Protein AF-0000000072588915 (afdb_homodimer)

Foldseek 3Di:
DLLVVLLVVLLVVLVVLQVQLVLQLQFQVRVVCVVVVNHDDPDPVRRVVSNVVSVVSNVLSVLSNVCRVVVLPCLVSLLVSLVVLLVVLVVVVVCCVVVNDDDPVVVVSSCCSNPVSVVSSVSSPVVNVVVD/DLLVVLLVVLLVVLVVLQVQLVLQLQFQVRVVCVVVVNHDDPDPVRRVVSNVVSPVSNVLSVLSNVCRVVVLPCLVSLLVSLVVLLVVLVVVVVCCVVVNDDDPVVVVSSCCSNPVSVVSSVSSPVVNVVVD

Sequence (264 aa):
MSKRILQIATAILAAVPVTTGALGMMGIHDPLYASLGVALPADATLDGNLRFYAGVWFGLGLGAFWTIPNIERNGVLFRALWTMIFVGGIGRLISLVSLGAPFAPFIGFTVLEIVGAPLFVWWQSRVAATAGMSKRILQIATAILAAVPVTTGALGMMGIHDPLYASLGVALPADATLDGNLRFYAGVWFGLGLGAFWTIPNIERNGVLFRALWTMIFVGGIGRLISLVSLGAPFAPFIGFTVLEIVGAPLFVWWQSRVAATAG

Secondary structure (DSSP, 8-state):
-HHHHHHHHHHHHHHHHHHHHHHHTTGGG-HHHHHTT------HHHHHHHHHHHHHHHHHHHHHHHHSTTTTT-HHHHHHHHHHHHHHHHHHHHHHHHH---SHHHHHHHHIIIIIHHHHHHHHHHHHHHH-/-HHHHHHHHHHHHHHHHHHHHHHHTTGGG-HHHHHTT------HHHHHHHHHHHHHHHHHHHHHHHHSTTTTT-HHHHHHHHHHHHHHHHHHHHHHHHH---SHHHHHHHHIIIIIHHHHHHHHHHHHHHH-

Solvent-accessible surface area (backbone atoms only — not comparable to full-atom values): 12628 Å² total; per-residue (Å²): 111,68,55,61,52,50,37,50,52,47,48,60,55,23,46,48,33,37,53,52,11,58,45,30,36,50,25,68,66,18,60,67,43,54,74,71,67,53,76,60,67,96,41,29,46,59,25,17,49,40,2,20,39,17,16,29,40,22,32,48,15,52,51,49,53,67,30,42,92,50,44,54,76,32,48,67,51,52,43,50,54,34,49,14,42,27,42,5,19,51,21,28,50,52,27,38,74,72,62,32,80,43,61,70,71,53,55,57,49,37,47,40,20,59,53,41,24,59,48,50,46,51,51,44,52,53,45,25,61,69,73,105,112,70,56,61,52,51,37,50,54,48,49,59,55,23,46,49,34,36,53,54,11,56,44,30,37,49,24,68,66,17,61,67,44,53,74,71,68,52,77,62,68,96,40,28,46,60,26,18,48,41,2,20,41,17,16,31,38,21,31,48,15,52,51,49,54,66,31,41,91,50,43,56,76,32,49,68,50,52,43,49,53,35,47,13,41,28,43,7,20,51,21,27,50,52,25,37,73,72,62,34,80,43,60,70,71,54,55,56,49,36,47,40,20,58,54,41,25,60,49,51,45,50,52,44,51,52,44,25,61,69,73,106

Nearest PDB structures (foldseek):
  6bmm-assembly1_B  TM=6.306E-01  e=6.875E+00  Homo sapiens
  8a3k-assembly1_UNK  TM=5.262E-01  e=5.605E+00  synthetic construct
  6bml-assembly1_A  TM=6.126E-01  e=8.434E+00  Homo sapiens
  8rq4-assembly1_A  TM=5.100E-01  e=8.876E+00  Rattus norvegicus
  6bmm-assembly1_B  TM=6.306E-01  e=6.574E+00  Homo sapiens

Structure (mmCIF, N/CA/C/O backbone):
data_AF-0000000072588915-model_v1
#
loop_
_entity.id
_entity.type
_entity.pdbx_description
1 polymer 'Membrane protein'
#
loop_
_atom_site.group_PDB
_atom_site.id
_atom_site.type_symbol
_atom_site.label_atom_id
_atom_site.label_alt_id
_atom_site.label_comp_id
_atom_site.label_asym_id
_atom_site.label_entity_id
_atom_site.label_seq_id
_atom_site.pdbx_PDB_ins_code
_atom_site.Cartn_x
_atom_site.Cartn_y
_atom_site.Cartn_z
_atom_site.occupancy
_atom_site.B_iso_or_equiv
_atom_site.auth_seq_id
_atom_site.auth_comp_id
_atom_site.auth_asym_id
_atom_site.auth_atom_id
_atom_site.pdbx_PDB_model_num
ATOM 1 N N . MET A 1 1 ? 20.781 23.219 -1.291 1 85.5 1 MET A N 1
ATOM 2 C CA . MET A 1 1 ? 21.328 22.156 -2.131 1 85.5 1 MET A CA 1
ATOM 3 C C . MET A 1 1 ? 20.812 20.797 -1.685 1 85.5 1 MET A C 1
ATOM 5 O O . MET A 1 1 ? 20.266 20.047 -2.488 1 85.5 1 MET A O 1
ATOM 9 N N . SER A 1 2 ? 20.719 20.5 -0.503 1 92.88 2 SER A N 1
ATOM 10 C CA . SER A 1 2 ? 20.312 19.188 0.02 1 92.88 2 SER A CA 1
ATOM 11 C C . SER A 1 2 ? 18.828 18.938 -0.241 1 92.88 2 SER A C 1
ATOM 13 O O . SER A 1 2 ? 18.438 17.828 -0.622 1 92.88 2 SER A O 1
ATOM 15 N N . LYS A 1 3 ? 18.078 19.953 -0.231 1 96.44 3 LYS A N 1
ATOM 16 C CA . LYS A 1 3 ? 16.641 19.797 -0.466 1 96.44 3 LYS A CA 1
ATOM 17 C C . LYS A 1 3 ? 16.375 19.391 -1.915 1 96.44 3 LYS A C 1
ATOM 19 O O . LYS A 1 3 ? 15.617 18.453 -2.176 1 96.44 3 LYS A O 1
ATOM 24 N N . ARG A 1 4 ? 16.938 20.156 -2.797 1 97.12 4 ARG A N 1
ATOM 25 C CA . ARG A 1 4 ? 16.734 19.891 -4.219 1 97.12 4 ARG A CA 1
ATOM 26 C C . ARG A 1 4 ? 17.156 18.469 -4.578 1 97.12 4 ARG A C 1
ATOM 28 O O . ARG A 1 4 ? 16.5 17.797 -5.387 1 97.12 4 ARG A O 1
ATOM 35 N N . ILE A 1 5 ? 18.266 18.016 -4.082 1 98.25 5 ILE A N 1
ATOM 36 C CA . ILE A 1 5 ? 18.75 16.656 -4.352 1 98.25 5 ILE A CA 1
ATOM 37 C C . ILE A 1 5 ? 17.766 15.633 -3.803 1 98.25 5 ILE A C 1
ATOM 39 O O . ILE A 1 5 ? 17.469 14.641 -4.461 1 98.25 5 ILE A O 1
ATOM 43 N N . LEU A 1 6 ? 17.266 15.844 -2.582 1 98.38 6 LEU A N 1
ATOM 44 C CA . LEU A 1 6 ? 16.266 14.961 -2.006 1 98.38 6 LEU A CA 1
ATOM 45 C C . LEU A 1 6 ? 15.016 14.914 -2.877 1 98.38 6 LEU A C 1
ATOM 47 O O . LEU A 1 6 ? 14.43 13.852 -3.086 1 98.38 6 LEU A O 1
ATOM 51 N N . GLN A 1 7 ? 14.57 16.062 -3.363 1 98.69 7 GLN A N 1
ATOM 52 C CA . GLN A 1 7 ? 13.398 16.156 -4.234 1 98.69 7 GLN A CA 1
ATOM 53 C C . GLN A 1 7 ? 13.609 15.344 -5.512 1 98.69 7 GLN A C 1
ATOM 55 O O . GLN A 1 7 ? 12.719 14.602 -5.938 1 98.69 7 GLN A O 1
ATOM 60 N N . ILE A 1 8 ? 14.75 15.477 -6.117 1 98.62 8 ILE A N 1
ATOM 61 C CA . ILE A 1 8 ? 15.062 14.766 -7.352 1 98.62 8 ILE A CA 1
ATOM 62 C C . ILE A 1 8 ? 15.125 13.266 -7.082 1 98.62 8 ILE A C 1
ATOM 64 O O . ILE A 1 8 ? 14.547 12.469 -7.828 1 98.62 8 ILE A O 1
ATOM 68 N N . ALA A 1 9 ? 15.836 12.852 -6.062 1 98.62 9 ALA A N 1
ATOM 69 C CA . ALA A 1 9 ? 15.93 11.438 -5.691 1 98.62 9 ALA A CA 1
ATOM 70 C C . ALA A 1 9 ? 14.539 10.852 -5.426 1 98.62 9 ALA A C 1
ATOM 72 O O . ALA A 1 9 ? 14.242 9.734 -5.848 1 98.62 9 ALA A O 1
ATOM 73 N N . THR A 1 10 ? 13.719 11.609 -4.703 1 98.75 10 THR A N 1
ATOM 74 C CA . THR A 1 10 ? 12.367 11.156 -4.406 1 98.75 10 THR A CA 1
ATOM 75 C C . THR A 1 10 ? 11.547 11.008 -5.688 1 98.75 10 THR A C 1
ATOM 77 O O . THR A 1 10 ? 10.805 10.039 -5.848 1 98.75 10 THR A O 1
ATOM 80 N N . ALA A 1 11 ? 11.703 11.945 -6.633 1 98.75 11 ALA A N 1
ATOM 81 C CA . ALA A 1 11 ? 10.984 11.875 -7.902 1 98.75 11 ALA A CA 1
ATOM 82 C C . ALA A 1 11 ? 11.383 10.625 -8.688 1 98.75 11 ALA A C 1
ATOM 84 O O . ALA A 1 11 ? 10.523 9.922 -9.227 1 98.75 11 ALA A O 1
ATOM 85 N N . ILE A 1 12 ? 12.641 10.336 -8.766 1 98.56 12 ILE A N 1
ATOM 86 C CA . ILE A 1 12 ? 13.156 9.172 -9.484 1 98.56 12 ILE A CA 1
ATOM 87 C C . ILE A 1 12 ? 12.641 7.895 -8.828 1 98.56 12 ILE A C 1
ATOM 89 O O . ILE A 1 12 ? 12.148 6.996 -9.516 1 98.56 12 ILE A O 1
ATOM 93 N N . LEU A 1 13 ? 12.719 7.863 -7.559 1 98.5 13 LEU A N 1
ATOM 94 C CA . LEU A 1 13 ? 12.312 6.656 -6.844 1 98.5 13 LEU A CA 1
ATOM 95 C C . LEU A 1 13 ? 10.797 6.492 -6.863 1 98.5 13 LEU A C 1
ATOM 97 O O . LEU A 1 13 ? 10.289 5.367 -6.895 1 98.5 13 LEU A O 1
ATOM 101 N N . ALA A 1 14 ? 10.047 7.625 -6.824 1 98.69 14 ALA A N 1
ATOM 102 C CA . ALA A 1 14 ? 8.586 7.574 -6.852 1 98.69 14 ALA A CA 1
ATOM 103 C C . ALA A 1 14 ? 8.078 7.02 -8.18 1 98.69 14 ALA A C 1
ATOM 105 O O . ALA A 1 14 ? 6.969 6.496 -8.266 1 98.69 14 ALA A O 1
ATOM 106 N N . ALA A 1 15 ? 8.875 7.09 -9.273 1 98.5 15 ALA A N 1
ATOM 107 C CA . ALA A 1 15 ? 8.508 6.543 -10.578 1 98.5 15 ALA A CA 1
ATOM 108 C C . ALA A 1 15 ? 8.422 5.02 -10.531 1 98.5 15 ALA A C 1
ATOM 110 O O . ALA A 1 15 ? 7.684 4.41 -11.305 1 98.5 15 ALA A O 1
ATOM 111 N N . VAL A 1 16 ? 9.133 4.434 -9.602 1 97.62 16 VAL A N 1
ATOM 112 C CA . VAL A 1 16 ? 9.195 2.98 -9.516 1 97.62 16 VAL A CA 1
ATOM 113 C C . VAL A 1 16 ? 7.836 2.432 -9.086 1 97.62 16 VAL A C 1
ATOM 115 O O . VAL A 1 16 ? 7.23 1.63 -9.797 1 97.62 16 VAL A O 1
ATOM 118 N N . PRO A 1 17 ? 7.305 2.914 -7.938 1 98.56 17 PRO A N 1
ATOM 119 C CA . PRO A 1 17 ? 5.984 2.398 -7.57 1 98.56 17 PRO A CA 1
ATOM 120 C C . PRO A 1 17 ? 4.891 2.822 -8.555 1 98.56 17 PRO A C 1
ATOM 122 O O . PRO A 1 17 ? 3.922 2.09 -8.758 1 98.56 17 PRO A O 1
ATOM 125 N N . VAL A 1 18 ? 4.988 3.934 -9.195 1 98.62 18 VAL A N 1
ATOM 126 C CA . VAL A 1 18 ? 3.979 4.348 -10.164 1 98.62 18 VAL A CA 1
ATOM 127 C C . VAL A 1 18 ? 4.008 3.418 -11.375 1 98.62 18 VAL A C 1
ATOM 129 O O . VAL A 1 18 ? 2.969 2.916 -11.805 1 98.62 18 VAL A O 1
ATOM 132 N N . THR A 1 19 ? 5.199 3.117 -11.898 1 97.62 19 THR A N 1
ATOM 133 C CA . THR A 1 19 ? 5.336 2.279 -13.086 1 97.62 19 THR A CA 1
ATOM 134 C C . THR A 1 19 ? 5.035 0.82 -12.75 1 97.62 19 THR A C 1
ATOM 136 O O . THR A 1 19 ? 4.234 0.175 -13.43 1 97.62 19 THR A O 1
ATOM 139 N N . THR A 1 20 ? 5.629 0.309 -11.672 1 96.69 20 THR A N 1
ATOM 140 C CA . THR A 1 20 ? 5.438 -1.097 -11.336 1 96.69 20 THR A CA 1
ATOM 141 C C . THR A 1 20 ? 4.031 -1.338 -10.797 1 96.69 20 THR A C 1
ATOM 143 O O . THR A 1 20 ? 3.467 -2.418 -10.984 1 96.69 20 THR A O 1
ATOM 146 N N . GLY A 1 21 ? 3.494 -0.353 -10.07 1 98 21 GLY A N 1
ATOM 147 C CA . GLY A 1 21 ? 2.105 -0.451 -9.648 1 98 21 GLY A CA 1
ATOM 148 C C . GLY A 1 21 ? 1.132 -0.513 -10.812 1 98 21 GLY A C 1
ATOM 149 O O . GLY A 1 21 ? 0.182 -1.298 -10.789 1 98 21 GLY A O 1
ATOM 150 N N . ALA A 1 22 ? 1.377 0.319 -11.836 1 97.56 22 ALA A N 1
ATOM 151 C CA . ALA A 1 22 ? 0.529 0.291 -13.023 1 97.56 22 ALA A CA 1
ATOM 152 C C . ALA A 1 22 ? 0.59 -1.071 -13.711 1 97.56 22 ALA A C 1
ATOM 154 O O . ALA A 1 22 ? -0.439 -1.612 -14.117 1 97.56 22 ALA A O 1
ATOM 155 N N . LEU A 1 23 ? 1.732 -1.614 -13.844 1 96.06 23 LEU A N 1
ATOM 156 C CA . LEU A 1 23 ? 1.896 -2.936 -14.438 1 96.06 23 LEU A CA 1
ATOM 157 C C . LEU A 1 23 ? 1.251 -4.008 -13.57 1 96.06 23 LEU A C 1
ATOM 159 O O . LEU A 1 23 ? 0.594 -4.918 -14.078 1 96.06 23 LEU A O 1
ATOM 163 N N . GLY A 1 24 ? 1.435 -3.857 -12.234 1 95.88 24 GLY A N 1
ATOM 164 C CA . GLY A 1 24 ? 0.854 -4.812 -11.305 1 95.88 24 GLY A CA 1
ATOM 165 C C . GLY A 1 24 ? -0.662 -4.805 -11.305 1 95.88 24 GLY A C 1
ATOM 166 O O . GLY A 1 24 ? -1.295 -5.82 -11.016 1 95.88 24 GLY A O 1
ATOM 167 N N . MET A 1 25 ? -1.202 -3.697 -11.641 1 97.25 25 MET A N 1
ATOM 168 C CA . MET A 1 25 ? -2.656 -3.57 -11.656 1 97.25 25 MET A CA 1
ATOM 169 C C . MET A 1 25 ? -3.258 -4.352 -12.82 1 97.25 25 MET A C 1
ATOM 171 O O . MET A 1 25 ? -4.48 -4.449 -12.945 1 97.25 25 MET A O 1
ATOM 175 N N . MET A 1 26 ? -2.424 -4.984 -13.594 1 96.06 26 MET A N 1
ATOM 176 C CA . MET A 1 26 ? -2.91 -5.895 -14.633 1 96.06 26 MET A CA 1
ATOM 177 C C . MET A 1 26 ? -3.166 -7.281 -14.055 1 96.06 26 MET A C 1
ATOM 179 O O . MET A 1 26 ? -3.627 -8.18 -14.766 1 96.06 26 MET A O 1
ATOM 183 N N . GLY A 1 27 ? -2.855 -7.492 -12.789 1 95.94 27 GLY A N 1
ATOM 184 C CA . GLY A 1 27 ? -3.219 -8.695 -12.062 1 95.94 27 GLY A CA 1
ATOM 185 C C . GLY A 1 27 ? -2.449 -9.922 -12.523 1 95.94 27 GLY A C 1
ATOM 186 O O . GLY A 1 27 ? -1.219 -9.898 -12.602 1 95.94 27 GLY A O 1
ATOM 187 N N . ILE A 1 28 ? -3.166 -10.961 -12.812 1 95.25 28 ILE A N 1
ATOM 188 C CA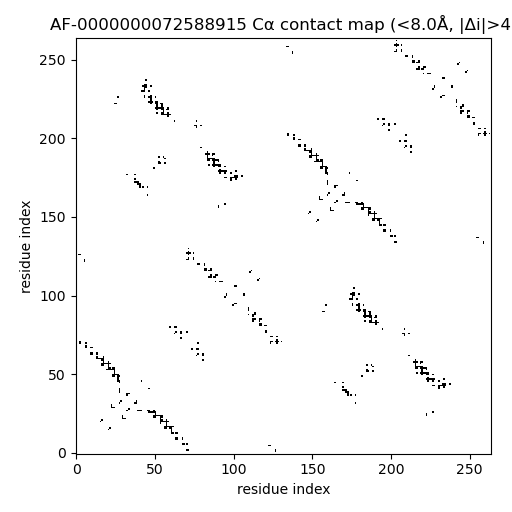 . ILE A 1 28 ? -2.545 -12.219 -13.211 1 95.25 28 ILE A CA 1
ATOM 189 C C . ILE A 1 28 ? -1.964 -12.094 -14.617 1 95.25 28 ILE A C 1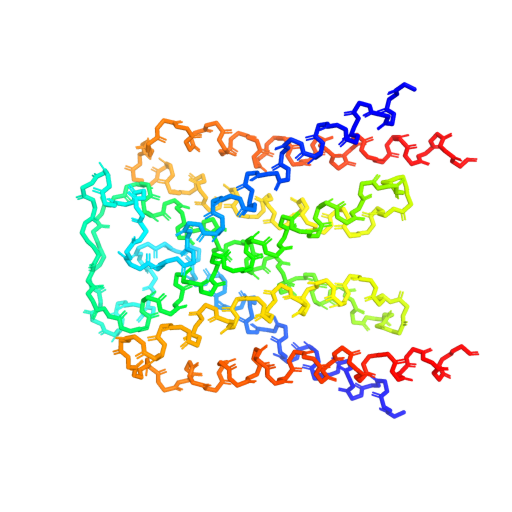
ATOM 191 O O . ILE A 1 28 ? -1.219 -12.969 -15.07 1 95.25 28 ILE A O 1
ATOM 195 N N . HIS A 1 29 ? -2.221 -11.047 -15.297 1 93.44 29 HIS A N 1
ATOM 196 C CA . HIS A 1 29 ? -1.688 -10.812 -16.641 1 93.44 29 HIS A CA 1
ATOM 197 C C . HIS A 1 29 ? -0.52 -9.828 -16.594 1 93.44 29 HIS A C 1
ATOM 199 O O . HIS A 1 29 ? -0.173 -9.227 -17.609 1 93.44 29 HIS A O 1
ATOM 205 N N . ASP A 1 30 ? -0.01 -9.602 -15.422 1 93.56 30 ASP A N 1
ATOM 206 C CA . ASP A 1 30 ? 1.182 -8.766 -15.281 1 93.56 30 ASP A CA 1
ATOM 207 C C . ASP A 1 30 ? 2.287 -9.234 -16.234 1 93.56 30 ASP A C 1
ATOM 209 O O . ASP A 1 30 ? 2.715 -10.391 -16.172 1 93.56 30 ASP A O 1
ATOM 213 N N . PRO A 1 31 ? 2.789 -8.32 -17.031 1 93.06 31 PRO A N 1
ATOM 214 C CA . PRO A 1 31 ? 3.777 -8.734 -18.031 1 93.06 31 PRO A CA 1
ATOM 215 C C . PRO A 1 31 ? 5.09 -9.195 -17.406 1 93.06 31 PRO A C 1
ATOM 217 O O . PRO A 1 31 ? 5.844 -9.953 -18.031 1 93.06 31 PRO A O 1
ATOM 220 N N . LEU A 1 32 ? 5.363 -8.688 -16.281 1 89.94 32 LEU A N 1
ATOM 221 C CA . LEU A 1 32 ? 6.578 -9.133 -15.609 1 89.94 32 LEU A CA 1
ATOM 222 C C . LEU A 1 32 ? 6.531 -10.633 -15.344 1 89.94 32 LEU A C 1
ATOM 224 O O . LEU A 1 32 ? 7.488 -11.352 -15.641 1 89.94 32 LEU A O 1
ATOM 228 N N . TYR A 1 33 ? 5.477 -11.086 -14.773 1 93.06 33 TYR A N 1
ATOM 229 C CA . TYR A 1 33 ? 5.348 -12.516 -14.477 1 93.06 33 TYR A CA 1
ATOM 230 C C . TYR A 1 33 ? 5.355 -13.336 -15.758 1 93.06 33 TYR A C 1
ATOM 232 O O . TYR A 1 33 ? 5.977 -14.398 -15.812 1 93.06 33 TYR A O 1
ATOM 240 N N . ALA A 1 34 ? 4.688 -12.805 -16.75 1 91.62 34 ALA A N 1
ATOM 241 C CA . ALA A 1 34 ? 4.676 -13.477 -18.047 1 91.62 34 ALA A CA 1
ATOM 242 C C . ALA A 1 34 ? 6.086 -13.609 -18.609 1 91.62 34 ALA A C 1
ATOM 244 O O . ALA A 1 34 ? 6.469 -14.68 -19.109 1 91.62 34 ALA A O 1
ATOM 245 N N . SER A 1 35 ? 6.816 -12.594 -18.547 1 94 35 SER A N 1
ATOM 246 C CA . SER A 1 35 ? 8.164 -12.57 -19.094 1 94 35 SER A CA 1
ATOM 247 C C . SER A 1 35 ? 9.094 -13.523 -18.328 1 94 35 SER A C 1
ATOM 249 O O . SER A 1 35 ? 10.062 -14.031 -18.891 1 94 35 SER A O 1
ATOM 251 N N . LEU A 1 36 ? 8.766 -13.812 -17.031 1 93.06 36 LEU A N 1
ATOM 252 C CA . LEU A 1 36 ? 9.586 -14.688 -16.188 1 93.06 36 LEU A CA 1
ATOM 253 C C . LEU A 1 36 ? 9.094 -16.125 -16.266 1 93.06 36 LEU A C 1
ATOM 255 O O . LEU A 1 36 ? 9.641 -17.016 -15.594 1 93.06 36 LEU A O 1
ATOM 259 N N . GLY A 1 37 ? 8.016 -16.266 -17.031 1 92.94 37 GLY A N 1
ATOM 260 C CA . GLY A 1 37 ? 7.473 -17.609 -17.203 1 92.94 37 GLY A CA 1
ATOM 261 C C . GLY A 1 37 ? 6.695 -18.109 -16 1 92.94 37 GLY A C 1
ATOM 262 O O . GLY A 1 37 ? 6.582 -19.312 -15.781 1 92.94 37 GLY A O 1
ATOM 263 N N . VAL A 1 38 ? 6.246 -17.203 -15.18 1 92.56 38 VAL A N 1
ATOM 264 C CA . VAL A 1 38 ? 5.449 -17.547 -14.008 1 92.56 38 VAL A CA 1
ATOM 265 C C . VAL A 1 38 ? 3.98 -17.672 -14.406 1 92.56 38 VAL A C 1
ATOM 267 O O . VAL A 1 38 ? 3.352 -16.688 -14.805 1 92.56 38 VAL A O 1
ATOM 270 N N . ALA A 1 39 ? 3.447 -18.812 -14.32 1 90.62 39 ALA A N 1
ATOM 271 C CA . ALA A 1 39 ? 2.047 -19.047 -14.664 1 90.62 39 ALA A CA 1
ATOM 272 C C . ALA A 1 39 ? 1.151 -18.906 -13.438 1 90.62 39 ALA A C 1
ATOM 274 O O . ALA A 1 39 ? 1.269 -19.672 -12.484 1 90.62 39 ALA A O 1
ATOM 275 N N . LEU A 1 40 ? 0.312 -17.922 -13.461 1 94.62 40 LEU A N 1
ATOM 276 C CA . LEU A 1 40 ? -0.628 -17.703 -12.367 1 94.62 40 LEU A CA 1
ATOM 277 C C . LEU A 1 40 ? -2.01 -18.25 -12.719 1 94.62 40 LEU A C 1
ATOM 279 O O . LEU A 1 40 ? -2.457 -18.109 -13.867 1 94.62 40 LEU A O 1
ATOM 283 N N . PRO A 1 41 ? -2.654 -18.922 -11.82 1 94.12 41 PRO A N 1
ATOM 284 C CA . PRO A 1 41 ? -4 -19.422 -12.102 1 94.12 41 PRO A CA 1
ATOM 285 C C . PRO A 1 41 ? -5 -18.297 -12.375 1 94.12 41 PRO A C 1
ATOM 287 O O . PRO A 1 41 ? -4.871 -17.203 -11.82 1 94.12 41 PRO A O 1
ATOM 290 N N . ALA A 1 42 ? -6.02 -18.625 -13.188 1 93.69 42 ALA A N 1
ATOM 291 C CA . ALA A 1 42 ? -7.094 -17.672 -13.477 1 93.69 42 ALA A CA 1
ATOM 292 C C . ALA A 1 42 ? -8.141 -17.672 -12.359 1 93.69 42 ALA A C 1
ATOM 294 O O . ALA A 1 42 ? -9.281 -18.078 -12.57 1 93.69 42 ALA A O 1
ATOM 295 N N . ASP A 1 43 ? -7.801 -17.219 -11.258 1 95.69 43 ASP A N 1
ATOM 296 C CA . ASP A 1 43 ? -8.656 -17.125 -10.078 1 95.69 43 ASP A CA 1
ATOM 297 C C . ASP A 1 43 ? -9.031 -15.68 -9.773 1 95.69 43 ASP A C 1
ATOM 299 O O . ASP A 1 43 ? -8.156 -14.82 -9.641 1 95.69 43 ASP A O 1
ATOM 303 N N . ALA A 1 44 ? -10.266 -15.422 -9.648 1 95.69 44 ALA A N 1
ATOM 304 C CA . ALA A 1 44 ? -10.766 -14.062 -9.492 1 95.69 44 ALA A CA 1
ATOM 305 C C . ALA A 1 44 ? -10.289 -13.445 -8.18 1 95.69 44 ALA A C 1
ATOM 307 O O . ALA A 1 44 ? -10.016 -12.242 -8.117 1 95.69 44 ALA A O 1
ATOM 308 N N . THR A 1 45 ? -10.203 -14.234 -7.094 1 95.94 45 THR A N 1
ATOM 309 C CA . THR A 1 45 ? -9.75 -13.727 -5.805 1 95.94 45 THR A CA 1
ATOM 310 C C . THR A 1 45 ? -8.273 -13.344 -5.863 1 95.94 45 THR A C 1
ATOM 312 O O . THR A 1 45 ? -7.887 -12.266 -5.395 1 95.94 45 THR A O 1
ATOM 315 N N . LEU A 1 46 ? -7.5 -14.227 -6.441 1 96 46 LEU A N 1
ATOM 316 C CA . LEU A 1 46 ? -6.078 -13.938 -6.605 1 96 46 LEU A CA 1
ATOM 317 C C . LEU A 1 46 ? -5.875 -12.703 -7.473 1 96 46 LEU A C 1
ATOM 319 O O . LEU A 1 46 ? -5.109 -11.805 -7.109 1 96 46 LEU A O 1
ATOM 323 N N . ASP A 1 47 ? -6.539 -12.695 -8.617 1 97.31 47 ASP A N 1
ATOM 324 C CA . ASP A 1 47 ? -6.398 -11.57 -9.539 1 97.31 47 ASP A CA 1
ATOM 325 C C . ASP A 1 47 ? -6.789 -10.258 -8.867 1 97.31 47 ASP A C 1
ATOM 327 O O . ASP A 1 47 ? -6.066 -9.258 -8.977 1 97.31 47 ASP A O 1
ATOM 331 N N . GLY A 1 48 ? -7.98 -10.273 -8.25 1 97.62 48 GLY A N 1
ATOM 332 C CA . GLY A 1 48 ? -8.438 -9.078 -7.551 1 97.62 48 GLY A CA 1
ATOM 333 C C . GLY A 1 48 ? -7.465 -8.594 -6.492 1 97.62 48 GLY A C 1
ATOM 334 O O . GLY A 1 48 ? -7.234 -7.391 -6.355 1 97.62 48 GLY A O 1
ATOM 335 N N . ASN A 1 49 ? -6.867 -9.523 -5.719 1 97.12 49 ASN A N 1
ATOM 336 C CA . ASN A 1 49 ? -5.906 -9.164 -4.68 1 97.12 49 ASN A CA 1
ATOM 337 C C . ASN A 1 49 ? -4.637 -8.562 -5.273 1 97.12 49 ASN A C 1
ATOM 339 O O . ASN A 1 49 ? -4.102 -7.586 -4.742 1 97.12 49 ASN A O 1
ATOM 343 N N . LEU A 1 50 ? -4.16 -9.156 -6.316 1 97.12 50 LEU A N 1
ATOM 344 C CA . LEU A 1 50 ? -2.961 -8.641 -6.969 1 97.12 50 LEU A CA 1
ATOM 345 C C . LEU A 1 50 ? -3.195 -7.227 -7.496 1 97.12 50 LEU A C 1
ATOM 347 O O . LEU A 1 50 ? -2.363 -6.336 -7.293 1 97.12 50 LEU A O 1
ATOM 351 N N . ARG A 1 51 ? -4.266 -6.988 -8.125 1 98.38 51 ARG A N 1
ATOM 352 C CA . ARG A 1 51 ? -4.574 -5.672 -8.672 1 98.38 51 ARG A CA 1
ATOM 353 C C . ARG A 1 51 ? -4.758 -4.648 -7.555 1 98.38 51 ARG A C 1
ATOM 355 O O . ARG A 1 51 ? -4.301 -3.508 -7.672 1 98.38 51 ARG A O 1
ATOM 362 N N . PHE A 1 52 ? -5.461 -5.117 -6.492 1 98.69 52 PHE A N 1
ATOM 363 C CA . PHE A 1 52 ? -5.676 -4.227 -5.359 1 98.69 52 PHE A CA 1
ATOM 364 C C . PHE A 1 52 ? -4.348 -3.789 -4.75 1 98.69 52 PHE A C 1
ATOM 366 O O . PHE A 1 52 ? -4.105 -2.596 -4.57 1 98.69 52 PHE A O 1
ATOM 373 N N . TYR A 1 53 ? -3.486 -4.762 -4.406 1 98.62 53 TYR A N 1
ATOM 374 C CA . TYR A 1 53 ? -2.189 -4.469 -3.807 1 98.62 53 TYR A CA 1
ATOM 375 C C . TYR A 1 53 ? -1.362 -3.562 -4.711 1 98.62 53 TYR A C 1
ATOM 377 O O . TYR A 1 53 ? -0.733 -2.611 -4.242 1 98.62 53 TYR A O 1
ATOM 385 N N . ALA A 1 54 ? -1.362 -3.867 -5.984 1 98.56 54 ALA A N 1
ATOM 386 C CA . ALA A 1 54 ? -0.629 -3.051 -6.953 1 98.56 54 ALA A CA 1
ATOM 387 C C . ALA A 1 54 ? -1.183 -1.631 -7.004 1 98.56 54 ALA A C 1
ATOM 389 O O . ALA A 1 54 ? -0.431 -0.671 -7.188 1 98.56 54 ALA A O 1
ATOM 390 N N . GLY A 1 55 ? -2.484 -1.52 -6.926 1 98.75 55 GLY A N 1
ATOM 391 C CA . GLY A 1 55 ? -3.094 -0.2 -6.875 1 98.75 55 GLY A CA 1
ATOM 392 C C . GLY A 1 55 ? -2.674 0.608 -5.664 1 98.75 55 GLY A C 1
ATOM 393 O O . GLY A 1 55 ? -2.422 1.81 -5.77 1 98.75 55 GLY A O 1
ATOM 394 N N . VAL A 1 56 ? -2.658 -0.032 -4.523 1 98.88 56 VAL A N 1
ATOM 395 C CA . VAL A 1 56 ? -2.184 0.622 -3.309 1 98.88 56 VAL A CA 1
ATOM 396 C C . VAL A 1 56 ? -0.746 1.098 -3.508 1 98.88 56 VAL A C 1
ATOM 398 O O . VAL A 1 56 ? -0.407 2.23 -3.16 1 98.88 56 VAL A O 1
ATOM 401 N N . TRP A 1 57 ? 0.051 0.239 -4.09 1 98.81 57 TRP A N 1
ATOM 402 C CA . TRP A 1 57 ? 1.441 0.547 -4.41 1 98.81 57 TRP A CA 1
ATOM 403 C C . TRP A 1 57 ? 1.529 1.719 -5.383 1 98.81 57 TRP A C 1
ATOM 405 O O . TRP A 1 57 ? 2.328 2.637 -5.188 1 98.81 57 TRP A O 1
ATOM 415 N N . PHE A 1 58 ? 0.718 1.729 -6.406 1 98.81 58 PHE A N 1
ATOM 416 C CA . PHE A 1 58 ? 0.613 2.838 -7.348 1 98.81 58 PHE A CA 1
ATOM 417 C C . PHE A 1 58 ? 0.258 4.133 -6.621 1 98.81 58 PHE A C 1
ATOM 419 O O . PHE A 1 58 ? 0.876 5.172 -6.859 1 98.81 58 PHE A O 1
ATOM 426 N N . GLY A 1 59 ? -0.718 4.035 -5.77 1 98.75 59 GLY A N 1
ATOM 427 C CA . GLY A 1 59 ? -1.116 5.188 -4.977 1 98.75 59 GLY A CA 1
ATOM 428 C C . GLY A 1 59 ? -0.008 5.707 -4.078 1 98.75 59 GLY A C 1
ATOM 429 O O . GLY A 1 59 ? 0.127 6.914 -3.887 1 98.75 59 GLY A O 1
ATOM 430 N N . LEU A 1 60 ? 0.718 4.816 -3.453 1 98.88 60 LEU A N 1
ATOM 431 C CA . LEU A 1 60 ? 1.87 5.215 -2.65 1 98.88 60 LEU A CA 1
ATOM 432 C C . LEU A 1 60 ? 2.848 6.043 -3.477 1 98.88 60 LEU A C 1
ATOM 434 O O . LEU A 1 60 ? 3.359 7.059 -3.002 1 98.88 60 LEU A O 1
ATOM 438 N N . GLY A 1 61 ? 3.113 5.605 -4.695 1 98.81 61 GLY A N 1
ATOM 439 C CA . GLY A 1 61 ? 3.965 6.379 -5.586 1 98.81 61 GLY A CA 1
ATOM 440 C C . GLY A 1 61 ? 3.439 7.781 -5.844 1 98.81 61 GLY A C 1
ATOM 441 O O . GLY A 1 61 ? 4.203 8.75 -5.824 1 98.81 61 GLY A O 1
ATOM 442 N N . LEU A 1 62 ? 2.16 7.895 -6.094 1 98.56 62 LEU A N 1
ATOM 443 C CA . LEU A 1 62 ? 1.537 9.203 -6.285 1 98.56 62 LEU A CA 1
ATOM 444 C C . LEU A 1 62 ? 1.686 10.062 -5.035 1 98.56 62 LEU A C 1
ATOM 446 O O . LEU A 1 62 ? 1.898 11.273 -5.133 1 98.56 62 LEU A O 1
ATOM 450 N N . GLY A 1 63 ? 1.472 9.375 -3.885 1 98.44 63 GLY A N 1
ATOM 451 C CA . GLY A 1 63 ? 1.705 10.078 -2.635 1 98.44 63 GLY A CA 1
ATOM 452 C C . GLY A 1 63 ? 3.117 10.625 -2.508 1 98.44 63 GLY A C 1
ATOM 453 O O . GLY A 1 63 ? 3.316 11.742 -2.029 1 98.44 63 GLY A O 1
ATOM 454 N N . ALA A 1 64 ? 4.043 9.82 -2.908 1 98.69 64 ALA A N 1
ATOM 455 C CA . ALA A 1 64 ? 5.434 10.273 -2.869 1 98.69 64 ALA A CA 1
ATOM 456 C C . ALA A 1 64 ? 5.637 11.5 -3.75 1 98.69 64 ALA A C 1
ATOM 458 O O . ALA A 1 64 ? 6.293 12.461 -3.344 1 98.69 64 ALA A O 1
ATOM 459 N N . PHE A 1 65 ? 5.102 11.508 -4.961 1 98.56 65 PHE A N 1
ATOM 460 C CA . PHE A 1 65 ? 5.188 12.672 -5.832 1 98.56 65 PHE A CA 1
ATOM 461 C C . PHE A 1 65 ? 4.555 13.891 -5.172 1 98.56 65 PHE A C 1
ATOM 463 O O . PHE A 1 65 ? 5.059 15.008 -5.309 1 98.56 65 PHE A O 1
ATOM 470 N N . TRP A 1 66 ? 3.494 13.672 -4.473 1 97.56 66 TRP A N 1
ATOM 471 C CA . TRP A 1 66 ? 2.752 14.758 -3.842 1 97.56 66 TRP A CA 1
ATOM 472 C C . TRP A 1 66 ? 3.59 15.438 -2.764 1 97.56 66 TRP A C 1
ATOM 474 O O . TRP A 1 66 ? 3.414 16.625 -2.486 1 97.56 66 TRP A O 1
ATOM 484 N N . THR A 1 67 ? 4.48 14.734 -2.154 1 98.19 67 THR A N 1
ATOM 485 C CA . THR A 1 67 ? 5.262 15.289 -1.057 1 98.19 67 THR A CA 1
ATOM 486 C C . THR A 1 67 ? 6.375 16.188 -1.586 1 98.19 67 THR A C 1
ATOM 488 O O . THR A 1 67 ? 6.969 16.969 -0.83 1 98.19 67 THR A O 1
ATOM 491 N N . ILE A 1 68 ? 6.715 16.203 -2.803 1 98.38 68 ILE A N 1
ATOM 492 C CA . ILE A 1 68 ? 7.969 16.688 -3.361 1 98.38 68 ILE A CA 1
ATOM 493 C C . ILE A 1 68 ? 8.023 18.203 -3.252 1 98.38 68 ILE A C 1
ATOM 495 O O . ILE A 1 68 ? 9.023 18.781 -2.805 1 98.38 68 ILE A O 1
ATOM 499 N N . PRO A 1 69 ? 7.023 19.031 -3.656 1 97.62 69 PRO A N 1
ATOM 500 C CA . PRO A 1 69 ? 7.156 20.484 -3.662 1 97.62 69 PRO A CA 1
ATOM 501 C C . PRO A 1 69 ? 7.473 21.062 -2.281 1 97.62 69 PRO A C 1
ATOM 503 O O . PRO A 1 69 ? 8.25 22.016 -2.164 1 97.62 69 PRO A O 1
ATOM 506 N N . ASN A 1 70 ? 6.961 20.562 -1.178 1 97.12 70 ASN A N 1
ATOM 507 C CA . ASN A 1 70 ? 7.207 20.969 0.205 1 97.12 70 ASN A CA 1
ATOM 508 C C . ASN A 1 70 ? 7.684 19.781 1.048 1 97.12 70 ASN A C 1
ATOM 510 O O . ASN A 1 70 ? 7.145 19.531 2.125 1 97.12 70 ASN A O 1
ATOM 514 N N . ILE A 1 71 ? 8.695 19.219 0.444 1 97.75 71 ILE A N 1
ATOM 515 C CA . ILE A 1 71 ? 9.133 17.938 0.996 1 97.75 71 ILE A CA 1
ATOM 516 C C . ILE A 1 71 ? 9.586 18.125 2.441 1 97.75 71 ILE A C 1
ATOM 518 O O . ILE A 1 71 ? 9.445 17.219 3.266 1 97.75 71 ILE A O 1
ATOM 522 N N . GLU A 1 72 ? 10.094 19.328 2.859 1 97.12 72 GLU A N 1
ATOM 523 C CA . GLU A 1 72 ? 10.555 19.578 4.223 1 97.12 72 GLU A CA 1
ATOM 524 C C . GLU A 1 72 ? 9.383 19.688 5.188 1 97.12 72 GLU A C 1
ATOM 526 O O . GLU A 1 72 ? 9.539 19.484 6.395 1 97.12 72 GLU A O 1
ATOM 53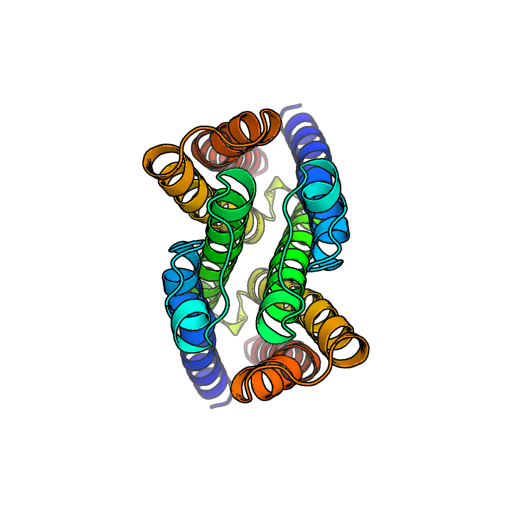1 N N . ARG A 1 73 ? 8.172 19.984 4.688 1 96.06 73 ARG A N 1
ATOM 532 C CA . ARG A 1 73 ? 7.008 20.203 5.539 1 96.06 73 ARG A CA 1
ATOM 533 C C . ARG A 1 73 ? 6.07 19 5.52 1 96.06 73 ARG A C 1
ATOM 535 O O . ARG A 1 73 ? 5.164 18.906 6.348 1 96.06 73 ARG A O 1
ATOM 542 N N . ASN A 1 74 ? 6.32 18.109 4.57 1 96.62 74 ASN A N 1
ATOM 543 C CA . ASN A 1 74 ? 5.457 16.953 4.414 1 96.62 74 ASN A CA 1
ATOM 544 C C . ASN A 1 74 ? 6.043 15.719 5.102 1 96.62 74 ASN A C 1
ATOM 546 O O . ASN A 1 74 ? 5.969 14.609 4.57 1 96.62 74 ASN A O 1
ATOM 550 N N . GLY A 1 75 ? 6.582 15.891 6.281 1 96.44 75 GLY A N 1
ATOM 551 C CA . GLY A 1 75 ? 7.309 14.836 6.977 1 96.44 75 GLY A CA 1
ATOM 552 C C . GLY A 1 75 ? 6.43 13.664 7.375 1 96.44 75 GLY A C 1
ATOM 553 O O . GLY A 1 75 ? 6.855 12.516 7.305 1 96.44 75 GLY A O 1
ATOM 554 N N . VAL A 1 76 ? 5.258 13.93 7.793 1 96.12 76 VAL A N 1
ATOM 555 C CA . VAL A 1 76 ? 4.383 12.875 8.289 1 96.12 76 VAL A CA 1
ATOM 556 C C . VAL A 1 76 ? 4.055 11.906 7.152 1 96.12 76 VAL A C 1
ATOM 558 O O . VAL A 1 76 ? 4.234 10.695 7.293 1 96.12 76 VAL A O 1
ATOM 561 N N . LEU A 1 77 ? 3.559 12.469 6.078 1 97.94 77 LEU A N 1
ATOM 562 C CA . LEU A 1 77 ? 3.23 11.625 4.938 1 97.94 77 LEU A CA 1
ATOM 563 C C . LEU A 1 77 ? 4.477 10.922 4.406 1 97.94 77 LEU A C 1
ATOM 565 O O . LEU A 1 77 ? 4.445 9.727 4.105 1 97.94 77 LEU A O 1
ATOM 569 N N . PHE A 1 78 ? 5.562 11.648 4.301 1 98.62 78 PHE A N 1
ATOM 570 C CA . PHE A 1 78 ? 6.82 11.102 3.803 1 98.62 78 PHE A CA 1
ATOM 571 C C . PHE A 1 78 ? 7.266 9.914 4.645 1 98.62 78 PHE A C 1
ATOM 573 O O . PHE A 1 78 ? 7.594 8.852 4.102 1 98.62 78 PHE A O 1
ATOM 580 N N . ARG A 1 79 ? 7.262 10.047 5.93 1 98.12 79 ARG A N 1
ATOM 581 C CA . ARG A 1 79 ? 7.672 8.984 6.836 1 98.12 79 ARG A CA 1
ATOM 582 C C . ARG A 1 79 ? 6.715 7.797 6.758 1 98.12 79 ARG A C 1
ATOM 584 O O . ARG A 1 79 ? 7.145 6.645 6.828 1 98.12 79 ARG A O 1
ATOM 591 N N . ALA A 1 80 ? 5.477 8.0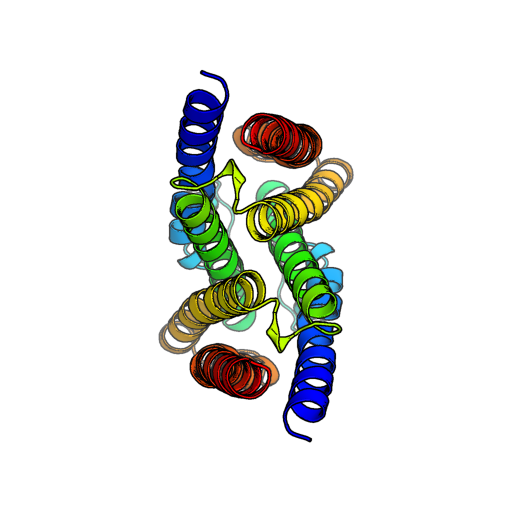86 6.652 1 98.62 80 ALA A N 1
ATOM 592 C CA . ALA A 1 80 ? 4.496 7.012 6.551 1 98.62 80 ALA A CA 1
ATOM 593 C C . ALA A 1 80 ? 4.734 6.164 5.305 1 98.62 80 ALA A C 1
ATOM 595 O O . ALA A 1 80 ? 4.734 4.934 5.371 1 98.62 80 ALA A O 1
ATOM 596 N N . LEU A 1 81 ? 4.93 6.809 4.164 1 98.88 81 LEU A N 1
ATOM 597 C CA . LEU A 1 81 ? 5.141 6.105 2.904 1 98.88 81 LEU A CA 1
ATOM 598 C C . LEU A 1 81 ? 6.395 5.242 2.969 1 98.88 81 LEU A C 1
ATOM 600 O O . LEU A 1 81 ? 6.371 4.07 2.584 1 98.88 81 LEU A O 1
ATOM 604 N N . TRP A 1 82 ? 7.453 5.773 3.496 1 98.81 82 TRP A N 1
ATOM 605 C CA . TRP A 1 82 ? 8.711 5.039 3.555 1 98.81 82 TRP A CA 1
ATOM 606 C C . TRP A 1 82 ? 8.648 3.93 4.598 1 98.81 82 TRP A C 1
ATOM 608 O O . TRP A 1 82 ? 9.281 2.887 4.441 1 98.81 82 TRP A O 1
ATOM 618 N N . THR A 1 83 ? 7.91 4.152 5.656 1 98.69 83 THR A N 1
ATOM 619 C CA . THR A 1 83 ? 7.699 3.086 6.629 1 98.69 83 THR A CA 1
ATOM 620 C C . THR A 1 83 ? 6.945 1.919 5.996 1 98.69 83 THR A C 1
ATOM 622 O O . THR A 1 83 ? 7.289 0.757 6.227 1 98.69 83 THR A O 1
ATOM 625 N N . MET A 1 84 ? 5.906 2.209 5.234 1 98.88 84 MET A N 1
ATOM 626 C CA . MET A 1 84 ? 5.18 1.167 4.512 1 98.88 84 MET A CA 1
ATOM 627 C C . MET A 1 84 ? 6.121 0.382 3.602 1 98.88 84 MET A C 1
ATOM 629 O O . MET A 1 84 ? 6.059 -0.848 3.555 1 98.88 84 MET A O 1
ATOM 633 N N . ILE A 1 85 ? 6.977 1.117 2.904 1 98.94 85 ILE A N 1
ATOM 634 C CA . ILE A 1 85 ? 7.953 0.493 2.02 1 98.94 85 ILE A CA 1
ATOM 635 C C . ILE A 1 85 ? 8.883 -0.401 2.83 1 98.94 85 ILE A C 1
ATOM 637 O O . ILE A 1 85 ? 9.188 -1.527 2.426 1 98.94 85 ILE A O 1
ATOM 641 N N . PHE A 1 86 ? 9.367 0.043 3.953 1 98.88 86 PHE A N 1
ATOM 642 C CA . PHE A 1 86 ? 10.258 -0.716 4.824 1 98.88 86 PHE A CA 1
ATOM 643 C C . PHE A 1 86 ? 9.594 -2.016 5.27 1 98.88 86 PHE A C 1
ATOM 645 O O . PHE A 1 86 ? 10.227 -3.076 5.246 1 98.88 86 PHE A O 1
ATOM 652 N N . VAL A 1 87 ? 8.344 -1.927 5.703 1 98.81 87 VAL A N 1
ATOM 653 C CA . VAL A 1 87 ? 7.609 -3.107 6.141 1 98.81 87 VAL A CA 1
ATOM 654 C C . VAL A 1 87 ? 7.465 -4.09 4.98 1 98.81 87 VAL A C 1
ATOM 656 O O . VAL A 1 87 ? 7.637 -5.297 5.156 1 98.81 87 VAL A O 1
ATOM 659 N N . GLY A 1 88 ? 7.156 -3.574 3.783 1 98.62 88 GLY A N 1
ATOM 660 C CA . GLY A 1 88 ? 7.16 -4.422 2.604 1 98.62 88 GLY A CA 1
ATOM 661 C C . GLY A 1 88 ? 8.492 -5.109 2.369 1 98.62 88 GLY A C 1
ATOM 662 O O . GLY A 1 88 ? 8.539 -6.289 2.014 1 98.62 88 GLY A O 1
ATOM 663 N N . GLY A 1 89 ? 9.547 -4.367 2.549 1 98.62 89 GLY A N 1
ATOM 664 C CA . GLY A 1 89 ? 10.883 -4.914 2.379 1 98.62 89 GLY A CA 1
ATOM 665 C C . GLY A 1 89 ? 11.172 -6.078 3.311 1 98.62 89 GLY A C 1
ATOM 666 O O . GLY A 1 89 ? 11.93 -6.98 2.963 1 98.62 89 GLY A O 1
ATOM 667 N N . ILE A 1 90 ? 10.633 -6.035 4.504 1 98.44 90 ILE A N 1
ATOM 668 C CA . ILE A 1 90 ? 10.773 -7.152 5.43 1 98.44 90 ILE A CA 1
ATOM 669 C C . ILE A 1 90 ? 10.188 -8.414 4.809 1 98.44 90 ILE A C 1
ATOM 671 O O . ILE A 1 90 ? 10.766 -9.5 4.918 1 98.44 90 ILE A O 1
ATOM 675 N N . GLY A 1 91 ? 9.039 -8.242 4.203 1 97.81 91 GLY A N 1
ATOM 676 C CA . GLY A 1 91 ? 8.445 -9.367 3.498 1 97.81 91 GLY A CA 1
ATOM 677 C C . GLY A 1 91 ? 9.344 -9.938 2.418 1 97.81 91 GLY A C 1
ATOM 678 O O . GLY A 1 91 ? 9.5 -11.156 2.312 1 97.81 91 GLY A O 1
ATOM 679 N N . ARG A 1 92 ? 9.922 -9.094 1.617 1 97.75 92 ARG A N 1
ATOM 680 C CA . ARG A 1 92 ? 10.82 -9.547 0.556 1 97.75 92 ARG A CA 1
ATOM 681 C C . ARG A 1 92 ? 12.047 -10.25 1.134 1 97.75 92 ARG A C 1
ATOM 683 O O . ARG A 1 92 ? 12.555 -11.195 0.541 1 97.75 92 ARG A O 1
ATOM 690 N N . LEU A 1 93 ? 12.539 -9.719 2.191 1 97.31 93 LEU A N 1
ATOM 691 C CA . LEU A 1 93 ? 13.688 -10.352 2.846 1 97.31 93 LEU A CA 1
ATOM 692 C C . LEU A 1 93 ? 13.336 -11.766 3.305 1 97.31 93 LEU A C 1
ATOM 694 O O . LEU A 1 93 ? 14.156 -12.68 3.18 1 97.31 93 LEU A O 1
ATOM 698 N N . ILE A 1 94 ? 12.164 -11.922 3.881 1 96.94 94 ILE A N 1
ATOM 699 C CA . ILE A 1 94 ? 11.711 -13.242 4.301 1 96.94 94 ILE A CA 1
ATOM 700 C C . ILE A 1 94 ? 11.656 -14.18 3.094 1 96.94 94 ILE A C 1
ATOM 702 O O . ILE A 1 94 ? 12.094 -15.328 3.176 1 96.94 94 ILE A O 1
ATOM 706 N N . SER A 1 95 ? 11.148 -13.648 1.995 1 97.69 95 SER A N 1
ATOM 707 C CA . SER A 1 95 ? 11.094 -14.438 0.769 1 97.69 95 SER A CA 1
ATOM 708 C C . SER A 1 95 ? 12.5 -14.844 0.315 1 97.69 95 SER A C 1
ATOM 710 O O . SER A 1 95 ? 12.719 -15.984 -0.101 1 97.69 95 SER A O 1
ATOM 712 N N . LEU A 1 96 ? 13.43 -13.891 0.375 1 95.19 96 LEU A N 1
ATOM 713 C CA . LEU A 1 96 ? 14.805 -14.125 -0.041 1 95.19 96 LEU A CA 1
ATOM 714 C C . LEU A 1 96 ? 15.43 -15.258 0.767 1 95.19 96 LEU A C 1
ATOM 716 O O . LEU A 1 96 ? 16.125 -16.109 0.213 1 95.19 96 LEU A O 1
ATOM 720 N N . VAL A 1 97 ? 15.164 -15.312 1.98 1 93.88 97 VAL A N 1
ATOM 721 C CA . VAL A 1 97 ? 15.742 -16.312 2.873 1 93.88 97 VAL A CA 1
ATOM 722 C C . VAL A 1 97 ? 15.023 -17.656 2.68 1 93.88 97 VAL A C 1
ATOM 724 O O . VAL A 1 97 ? 15.648 -18.719 2.758 1 93.88 97 VAL A O 1
ATOM 727 N N . SER A 1 98 ? 13.797 -17.641 2.348 1 94.5 98 SER A N 1
ATOM 728 C CA . SER A 1 98 ? 12.977 -18.844 2.316 1 94.5 98 SER A CA 1
ATOM 729 C C . SER A 1 98 ? 13.016 -19.5 0.941 1 94.5 98 SER A C 1
ATOM 731 O O . SER A 1 98 ? 12.992 -20.734 0.834 1 94.5 98 SER A O 1
ATOM 733 N N . LEU A 1 99 ? 13.055 -18.688 -0.107 1 94.44 99 LEU A N 1
ATOM 734 C CA . LEU A 1 99 ? 12.898 -19.266 -1.442 1 94.44 99 LEU A CA 1
ATOM 735 C C . LEU A 1 99 ? 14.125 -18.969 -2.301 1 94.44 99 LEU A C 1
ATOM 737 O O . LEU A 1 99 ? 14.242 -19.5 -3.412 1 94.44 99 LEU A O 1
ATOM 741 N N . GLY A 1 100 ? 14.992 -18.141 -1.751 1 94.5 100 GLY A N 1
ATOM 742 C CA . GLY A 1 100 ? 16.188 -17.812 -2.512 1 94.5 100 GLY A CA 1
ATOM 743 C C . GLY A 1 100 ? 16.062 -16.516 -3.289 1 94.5 100 GLY A C 1
ATOM 744 O O . GLY A 1 100 ? 15.203 -15.68 -2.99 1 94.5 100 GLY A O 1
ATOM 745 N N . ALA A 1 101 ? 16.938 -16.328 -4.316 1 94.31 101 ALA A N 1
ATOM 746 C CA . ALA A 1 101 ? 17.062 -15.047 -5 1 94.31 101 ALA A CA 1
ATOM 747 C C . ALA A 1 101 ? 15.945 -14.859 -6.02 1 94.31 101 ALA A C 1
ATOM 749 O O . ALA A 1 101 ? 15.688 -15.742 -6.844 1 94.31 101 ALA A O 1
ATOM 750 N N . PRO A 1 102 ? 15.266 -13.742 -5.945 1 95.5 102 PRO A N 1
ATOM 751 C CA . PRO A 1 102 ? 14.328 -13.391 -7.012 1 95.5 102 PRO A CA 1
ATOM 752 C C . PRO A 1 102 ? 15.031 -12.891 -8.273 1 95.5 102 PRO A C 1
ATOM 754 O O . PRO A 1 102 ? 16.25 -13 -8.383 1 95.5 102 PRO A O 1
ATOM 757 N N . PHE A 1 103 ? 14.195 -12.438 -9.281 1 92.62 103 PHE A N 1
ATOM 758 C CA . PHE A 1 103 ? 14.758 -11.719 -10.422 1 92.62 103 PHE A CA 1
ATOM 759 C C . PHE A 1 103 ? 15.688 -10.602 -9.953 1 92.62 103 PHE A C 1
ATOM 761 O O . PHE A 1 103 ? 15.398 -9.922 -8.969 1 92.62 103 PHE A O 1
ATOM 768 N N . ALA A 1 104 ? 16.766 -10.352 -10.562 1 92.31 104 ALA A N 1
ATOM 769 C CA . ALA A 1 104 ? 17.938 -9.617 -10.109 1 92.31 104 ALA A CA 1
ATOM 770 C C . ALA A 1 104 ? 17.562 -8.211 -9.648 1 92.31 104 ALA A C 1
ATOM 772 O O . ALA 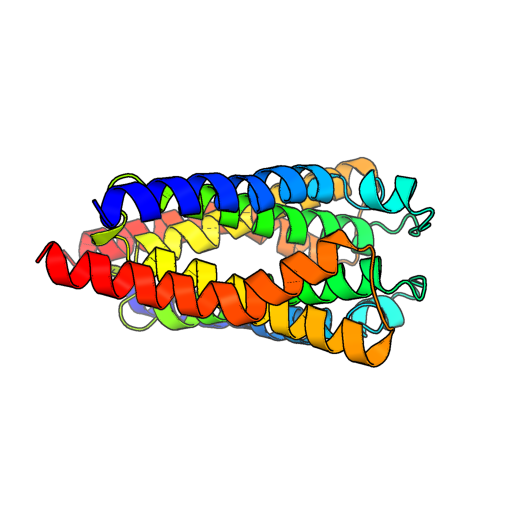A 1 104 ? 18 -7.762 -8.586 1 92.31 104 ALA A O 1
ATOM 773 N N . PRO A 1 105 ? 16.734 -7.434 -10.352 1 92.19 105 PRO A N 1
ATOM 774 C CA . PRO A 1 105 ? 16.406 -6.07 -9.922 1 92.19 105 PRO A CA 1
ATOM 775 C C . PRO A 1 105 ? 15.727 -6.027 -8.555 1 92.19 105 PRO A C 1
ATOM 777 O O . PRO A 1 105 ? 15.852 -5.043 -7.828 1 92.19 105 PRO A O 1
ATOM 780 N N . PHE A 1 106 ? 15.133 -7.145 -8.219 1 93.69 106 PHE A N 1
ATOM 781 C CA . PHE A 1 106 ? 14.375 -7.172 -6.973 1 93.69 106 PHE A CA 1
ATOM 782 C C . PHE A 1 106 ? 15.305 -7.293 -5.773 1 93.69 106 PHE A C 1
ATOM 784 O O . PHE A 1 106 ? 14.922 -6.977 -4.648 1 93.69 106 PHE A O 1
ATOM 791 N N . ILE A 1 107 ? 16.453 -7.66 -5.969 1 94.81 107 ILE A N 1
ATOM 792 C CA . ILE A 1 107 ? 17.453 -7.648 -4.898 1 94.81 107 ILE A CA 1
ATOM 793 C C . ILE A 1 107 ? 17.828 -6.207 -4.555 1 94.81 107 ILE A C 1
ATOM 795 O O . ILE A 1 107 ? 17.891 -5.844 -3.381 1 94.81 107 ILE A O 1
ATOM 799 N N . GLY A 1 108 ? 18.047 -5.422 -5.656 1 95 108 GLY A N 1
ATOM 800 C CA . GLY A 1 108 ? 18.297 -4.008 -5.43 1 95 108 GLY A CA 1
ATOM 801 C C . GLY A 1 108 ? 17.141 -3.307 -4.73 1 95 108 GLY A C 1
ATOM 802 O O . GLY A 1 108 ? 17.375 -2.469 -3.855 1 95 108 GLY A O 1
ATOM 803 N N . PHE A 1 109 ? 15.93 -3.678 -5.109 1 96 109 PHE A N 1
ATOM 804 C CA . PHE A 1 109 ? 14.758 -3.111 -4.457 1 96 109 PHE A CA 1
ATOM 805 C C . PHE A 1 109 ? 14.742 -3.459 -2.975 1 96 109 PHE A C 1
ATOM 807 O O . PHE A 1 109 ? 14.406 -2.617 -2.139 1 96 109 PHE A O 1
ATOM 814 N N . THR A 1 110 ? 15.086 -4.68 -2.689 1 97.38 110 THR A N 1
ATOM 815 C CA . THR A 1 110 ? 15.078 -5.113 -1.296 1 97.38 110 THR A CA 1
ATOM 816 C C . THR A 1 110 ? 16.062 -4.281 -0.47 1 97.38 110 THR A C 1
ATOM 818 O O . THR A 1 110 ? 15.734 -3.855 0.64 1 97.38 110 THR A O 1
ATOM 821 N N . VAL A 1 111 ? 17.234 -3.994 -0.992 1 97.25 111 VAL A N 1
ATOM 822 C CA . VAL A 1 111 ? 18.219 -3.17 -0.305 1 97.25 111 VAL A CA 1
ATOM 823 C C . VAL A 1 111 ? 17.656 -1.764 -0.095 1 97.25 111 VAL A C 1
ATOM 825 O O . VAL A 1 111 ? 17.797 -1.193 0.991 1 97.25 111 VAL A O 1
ATOM 828 N N . LEU A 1 112 ? 17.094 -1.228 -1.144 1 97.81 112 LEU A N 1
ATOM 829 C CA . LEU A 1 112 ? 16.484 0.097 -1.042 1 97.81 112 LEU A CA 1
ATOM 830 C C . LEU A 1 112 ? 15.391 0.115 0.016 1 97.81 112 LEU A C 1
ATOM 832 O O . LEU A 1 112 ? 15.273 1.073 0.784 1 97.81 112 LEU A O 1
ATOM 836 N N . GLU A 1 113 ? 14.586 -0.893 0.082 1 98.62 113 GLU A N 1
ATOM 837 C CA . GLU A 1 113 ? 13.453 -0.969 1.002 1 98.62 113 GLU A CA 1
ATOM 838 C C . GLU A 1 113 ? 13.93 -1.107 2.447 1 98.62 113 GLU A C 1
ATOM 840 O O . GLU A 1 113 ? 13.328 -0.533 3.359 1 98.62 113 GLU A O 1
ATOM 845 N N . ILE A 1 114 ? 14.984 -1.836 2.666 1 98.56 114 ILE A N 1
ATOM 846 C CA . ILE A 1 114 ? 15.43 -2.135 4.02 1 98.56 114 ILE A CA 1
ATOM 847 C C . ILE A 1 114 ? 16.406 -1.059 4.488 1 98.56 114 ILE A C 1
ATOM 849 O O . ILE A 1 114 ? 16.312 -0.572 5.617 1 98.56 114 ILE A O 1
ATOM 853 N N . VAL A 1 115 ? 17.328 -0.658 3.652 1 98.5 115 VAL A N 1
ATOM 854 C CA . VAL A 1 115 ? 18.359 0.292 4.027 1 98.5 115 VAL A CA 1
ATOM 855 C C . VAL A 1 115 ? 17.984 1.69 3.545 1 98.5 115 VAL A C 1
ATOM 857 O O . VAL A 1 115 ? 18.109 2.664 4.293 1 98.5 115 VAL A O 1
ATOM 860 N N . GLY A 1 116 ? 17.594 1.76 2.311 1 98.56 116 GLY A N 1
ATOM 861 C CA . GLY A 1 116 ? 17.266 3.049 1.724 1 98.56 116 GLY A CA 1
ATOM 862 C C . GLY A 1 116 ? 16.109 3.746 2.426 1 98.56 116 GLY A C 1
ATOM 863 O O . GLY A 1 116 ? 16.141 4.965 2.607 1 98.56 116 GLY A O 1
ATOM 864 N N . ALA A 1 117 ? 15.086 3.006 2.836 1 98.69 117 ALA A N 1
ATOM 865 C CA . A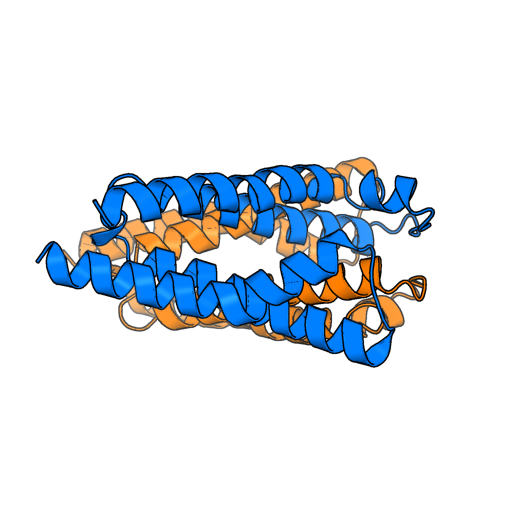LA A 1 117 ? 13.891 3.607 3.422 1 98.69 117 ALA A CA 1
ATOM 866 C C . ALA A 1 117 ? 14.234 4.387 4.691 1 98.69 117 ALA A C 1
ATOM 868 O O . ALA A 1 117 ? 13.945 5.578 4.789 1 98.69 117 ALA A O 1
ATOM 869 N N . PRO A 1 118 ? 14.906 3.783 5.684 1 98.56 118 PRO A N 1
ATOM 870 C CA . PRO A 1 118 ? 15.273 4.582 6.852 1 98.56 118 PRO A CA 1
ATOM 871 C C . PRO A 1 118 ? 16.219 5.734 6.508 1 98.56 118 PRO A C 1
ATOM 873 O O . PRO A 1 118 ? 16.156 6.793 7.137 1 98.56 118 PRO A O 1
ATOM 876 N N . LEU A 1 119 ? 17.078 5.586 5.531 1 98.62 119 LEU A N 1
ATOM 877 C CA . LEU A 1 119 ? 18 6.641 5.137 1 98.62 119 LEU A CA 1
ATOM 878 C C . LEU A 1 119 ? 17.25 7.832 4.551 1 98.62 119 LEU A C 1
ATOM 880 O O . LEU A 1 119 ? 17.609 8.984 4.809 1 98.62 119 LEU A O 1
ATOM 884 N N . PHE A 1 120 ? 16.266 7.559 3.738 1 98.69 120 PHE A N 1
ATOM 885 C CA . PHE A 1 120 ? 15.492 8.641 3.143 1 98.69 120 PHE A CA 1
ATOM 886 C C . PHE A 1 120 ? 14.695 9.391 4.207 1 98.69 120 PHE A C 1
ATOM 888 O O . PHE A 1 120 ? 14.562 10.617 4.137 1 98.69 120 PHE A O 1
ATOM 895 N N . VAL A 1 121 ? 14.164 8.641 5.176 1 98.56 121 VAL A N 1
ATOM 896 C CA . VAL A 1 121 ? 13.453 9.289 6.273 1 98.56 121 VAL A CA 1
ATOM 897 C C . VAL A 1 121 ? 14.406 10.195 7.047 1 98.56 121 VAL A C 1
ATOM 899 O O . VAL A 1 121 ? 14.062 11.336 7.367 1 98.56 121 VAL A O 1
ATOM 902 N N . TRP A 1 122 ? 15.57 9.664 7.32 1 98.44 122 TRP A N 1
ATOM 903 C CA . TRP A 1 122 ? 16.594 10.445 8.008 1 98.44 122 TRP A CA 1
ATOM 904 C C . TRP A 1 122 ? 16.969 11.68 7.191 1 98.44 122 TRP A C 1
ATOM 906 O O . TRP A 1 122 ? 17.047 12.781 7.73 1 98.44 122 TRP A O 1
ATOM 916 N N . TRP A 1 123 ? 17.234 11.484 5.918 1 98.44 123 TRP A N 1
ATOM 917 C CA . TRP A 1 123 ? 17.594 12.578 5.016 1 98.44 123 TRP A CA 1
ATOM 918 C C . TRP A 1 123 ? 16.531 13.664 5.02 1 98.44 123 TRP A C 1
ATOM 920 O O . TRP A 1 123 ? 16.844 14.852 5.121 1 98.44 123 TRP A O 1
ATOM 930 N N . GLN A 1 124 ? 15.281 13.25 4.902 1 98.38 124 GLN A N 1
ATOM 931 C CA . GLN A 1 124 ? 14.18 14.203 4.93 1 98.38 124 GLN A CA 1
ATOM 932 C C . GLN A 1 124 ? 14.141 14.953 6.258 1 98.38 124 GLN A C 1
ATOM 934 O O . GLN A 1 124 ? 13.867 16.156 6.289 1 98.38 124 GLN A O 1
ATOM 939 N N . SER A 1 125 ? 14.367 14.242 7.383 1 97.75 125 SER A N 1
ATOM 940 C CA . SER A 1 125 ? 14.367 14.891 8.688 1 97.75 125 SER A CA 1
ATOM 941 C C . SER A 1 125 ? 15.453 15.961 8.781 1 97.75 125 SER A C 1
ATOM 943 O O . SER A 1 125 ? 15.258 17 9.406 1 97.75 125 SER A O 1
ATOM 945 N N . ARG A 1 126 ? 16.578 15.742 8.188 1 97.56 126 ARG A N 1
ATOM 946 C CA . ARG A 1 126 ? 17.656 16.719 8.172 1 97.56 126 ARG A CA 1
ATOM 947 C C . ARG A 1 126 ? 17.281 17.953 7.355 1 97.56 126 ARG A C 1
ATOM 949 O O . ARG A 1 126 ? 17.562 19.078 7.766 1 97.56 126 ARG A O 1
ATOM 956 N N . VAL A 1 127 ? 16.719 17.672 6.207 1 97.56 127 VAL A N 1
ATOM 957 C CA . VAL A 1 127 ? 16.297 18.766 5.34 1 97.56 127 VAL A CA 1
ATOM 958 C C . VAL A 1 127 ? 15.227 19.609 6.059 1 97.56 127 VAL A C 1
ATOM 960 O O . VAL A 1 127 ? 15.242 20.828 5.984 1 97.56 127 VAL A O 1
ATOM 963 N N . ALA A 1 128 ? 14.328 18.953 6.766 1 97.06 128 ALA A N 1
ATOM 964 C CA . ALA A 1 128 ? 13.281 19.641 7.512 1 97.06 128 ALA A CA 1
ATOM 965 C C . ALA A 1 128 ? 13.867 20.484 8.641 1 97.06 128 ALA A C 1
ATOM 967 O O . ALA A 1 128 ? 13.414 21.594 8.898 1 97.06 128 ALA A O 1
ATOM 968 N N . ALA A 1 129 ? 14.836 20.016 9.281 1 96 129 ALA A N 1
ATOM 969 C CA . ALA A 1 129 ? 15.469 20.672 10.422 1 96 129 ALA A CA 1
ATOM 970 C C . ALA A 1 129 ? 16.172 21.953 9.977 1 96 129 ALA A C 1
ATOM 972 O O . ALA A 1 129 ? 16.25 22.922 10.734 1 96 129 ALA A O 1
ATOM 973 N N . THR A 1 130 ? 16.609 21.969 8.781 1 93.25 130 THR A N 1
ATOM 974 C CA . THR A 1 130 ? 17.375 23.109 8.297 1 93.25 130 THR A CA 1
ATOM 975 C C . THR A 1 130 ? 16.453 24.172 7.711 1 93.25 130 THR A C 1
ATOM 977 O O . THR A 1 130 ? 16.828 25.344 7.59 1 93.25 130 THR A O 1
ATOM 980 N N . ALA A 1 131 ? 15.273 23.828 7.293 1 89.5 131 ALA A N 1
ATOM 981 C CA . ALA A 1 131 ? 14.305 24.766 6.723 1 89.5 131 ALA A CA 1
ATOM 982 C C . ALA A 1 131 ? 13.617 25.578 7.816 1 89.5 131 ALA A C 1
ATOM 984 O O . ALA A 1 131 ? 13.07 26.656 7.551 1 89.5 131 ALA A O 1
ATOM 985 N N . GLY A 1 132 ? 13.5 24.953 9.07 1 71.88 132 GLY A N 1
ATOM 986 C CA . GLY A 1 132 ? 12.969 25.703 10.203 1 71.88 132 GLY A CA 1
ATOM 987 C C . GLY A 1 132 ? 14.031 26.516 10.922 1 71.88 132 GLY A C 1
ATOM 988 O O . GLY A 1 132 ? 13.914 27.75 11.016 1 71.88 132 GLY A O 1
ATOM 989 N N . M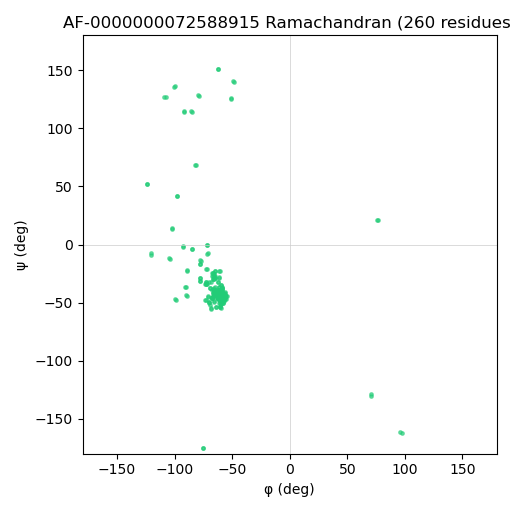ET B 1 1 ? -19.391 14.07 19.188 1 85.81 1 MET B N 1
ATOM 990 C CA . MET B 1 1 ? -19.984 12.766 18.891 1 85.81 1 MET B CA 1
ATOM 991 C C . MET B 1 1 ? -19.516 12.258 17.531 1 85.81 1 MET B C 1
ATOM 993 O O . MET B 1 1 ? -19 11.141 17.438 1 85.81 1 MET B O 1
ATOM 997 N N . SER B 1 2 ? -19.422 12.984 16.562 1 93.06 2 SER B N 1
ATOM 998 C CA . SER B 1 2 ? -19.031 12.578 15.211 1 93.06 2 SER B CA 1
ATOM 999 C C . SER B 1 2 ? -17.578 12.164 15.148 1 93.06 2 SER B C 1
ATOM 1001 O O . SER B 1 2 ? -17.219 11.172 14.508 1 93.06 2 SER B O 1
ATOM 1003 N N . LYS B 1 3 ? -16.797 12.773 15.938 1 96.5 3 LYS B N 1
ATOM 1004 C CA . LYS B 1 3 ? -15.367 12.445 15.93 1 96.5 3 LYS B CA 1
ATOM 1005 C C . LYS B 1 3 ? -15.133 11.055 16.516 1 96.5 3 LYS B C 1
ATOM 1007 O O . LYS B 1 3 ? -14.414 10.242 15.922 1 96.5 3 LYS B O 1
ATOM 1012 N N . ARG B 1 4 ? -15.688 10.844 17.656 1 97.19 4 ARG B N 1
ATOM 1013 C CA . ARG B 1 4 ? -15.516 9.562 18.328 1 97.19 4 ARG B CA 1
ATOM 1014 C C . ARG B 1 4 ? -15.992 8.414 17.438 1 97.19 4 ARG B C 1
ATOM 1016 O O . ARG B 1 4 ? -15.367 7.348 17.406 1 97.19 4 ARG B O 1
ATOM 1023 N N . ILE B 1 5 ? -17.109 8.555 16.797 1 98.25 5 ILE B N 1
ATOM 1024 C CA . ILE B 1 5 ? -17.641 7.527 15.914 1 98.25 5 ILE B CA 1
ATOM 1025 C C . ILE B 1 5 ? -16.672 7.293 14.75 1 98.25 5 ILE B C 1
ATOM 1027 O O . ILE B 1 5 ? -16.422 6.148 14.367 1 98.25 5 ILE B O 1
ATOM 1031 N N . LEU B 1 6 ? -16.156 8.359 14.148 1 98.38 6 LEU B N 1
ATOM 1032 C CA . LEU B 1 6 ? -15.172 8.234 13.086 1 98.38 6 LEU B CA 1
ATOM 1033 C C . LEU B 1 6 ? -13.93 7.488 13.57 1 98.38 6 LEU B C 1
ATOM 1035 O O . LEU B 1 6 ? -13.383 6.648 12.852 1 98.38 6 LEU B O 1
ATOM 1039 N N . GLN B 1 7 ? -13.453 7.793 14.766 1 98.69 7 GLN B N 1
ATOM 1040 C CA . GLN B 1 7 ? -12.305 7.125 15.359 1 98.69 7 GLN B CA 1
ATOM 1041 C C . GLN B 1 7 ? -12.555 5.629 15.516 1 98.69 7 GLN B C 1
ATOM 1043 O O . GLN B 1 7 ? -11.695 4.812 15.188 1 98.69 7 GLN B O 1
ATOM 1048 N N . ILE B 1 8 ? -13.688 5.281 16 1 98.69 8 ILE B N 1
ATOM 1049 C CA . ILE B 1 8 ? -14.047 3.883 16.219 1 98.69 8 ILE B CA 1
ATOM 1050 C C . ILE B 1 8 ? -14.148 3.166 14.875 1 98.69 8 ILE B C 1
ATOM 1052 O O . ILE B 1 8 ? -13.602 2.072 14.703 1 98.69 8 ILE B O 1
ATOM 1056 N N . ALA B 1 9 ? -14.867 3.736 13.93 1 98.62 9 ALA B N 1
ATOM 1057 C CA . ALA B 1 9 ? -14.992 3.158 12.594 1 98.62 9 ALA B CA 1
ATOM 1058 C C . ALA B 1 9 ? -13.617 2.961 11.953 1 98.62 9 ALA B C 1
ATOM 1060 O O . ALA B 1 9 ? -13.359 1.927 11.328 1 98.62 9 ALA B O 1
ATOM 1061 N N . THR B 1 10 ? -12.766 3.971 12.094 1 98.75 10 THR B N 1
ATOM 1062 C CA . THR B 1 10 ? -11.422 3.883 11.531 1 98.75 10 THR B CA 1
ATOM 1063 C C . THR B 1 10 ? -10.633 2.758 12.195 1 98.75 10 THR B C 1
ATOM 1065 O O . THR B 1 10 ? -9.914 2.012 11.523 1 98.75 10 THR B O 1
ATOM 1068 N N . ALA B 1 11 ? -10.758 2.588 13.516 1 98.75 11 ALA B N 1
ATOM 1069 C CA . ALA B 1 11 ? -10.07 1.523 14.234 1 98.75 11 ALA B CA 1
ATOM 1070 C C . ALA B 1 11 ? -10.516 0.148 13.742 1 98.75 11 ALA B C 1
ATOM 1072 O O . ALA B 1 11 ? -9.68 -0.735 13.516 1 98.75 11 ALA B O 1
ATOM 1073 N N . ILE B 1 12 ? -11.781 -0.05 13.586 1 98.56 12 ILE B N 1
ATOM 1074 C CA . ILE B 1 12 ? -12.344 -1.315 13.125 1 98.56 12 ILE B CA 1
ATOM 1075 C C . ILE B 1 12 ? -11.859 -1.611 11.703 1 98.56 12 ILE B C 1
ATOM 1077 O O . ILE B 1 12 ? -11.398 -2.719 11.422 1 98.56 12 ILE B O 1
ATOM 1081 N N . LEU B 1 13 ? -11.914 -0.62 10.898 1 98.5 13 LEU B N 1
ATOM 1082 C CA . LEU B 1 13 ? -11.539 -0.817 9.508 1 98.5 13 LEU B CA 1
ATOM 1083 C C . LEU B 1 13 ? -10.031 -0.982 9.367 1 98.5 13 LEU B C 1
ATOM 1085 O O . LEU B 1 13 ? -9.562 -1.714 8.492 1 98.5 13 LEU B O 1
ATOM 1089 N N . ALA B 1 14 ? -9.242 -0.275 10.219 1 98.69 14 ALA B N 1
ATOM 1090 C CA . ALA B 1 14 ? -7.789 -0.374 10.172 1 98.69 14 ALA B CA 1
ATOM 1091 C C . ALA B 1 14 ? -7.324 -1.776 10.547 1 98.69 14 ALA B C 1
ATOM 1093 O O . ALA B 1 14 ? -6.227 -2.197 10.172 1 98.69 14 ALA B O 1
ATOM 1094 N N . ALA B 1 15 ? -8.133 -2.564 11.289 1 98.5 15 ALA B N 1
ATOM 1095 C CA . ALA B 1 15 ? -7.797 -3.938 11.664 1 98.5 15 ALA B CA 1
ATOM 1096 C C . ALA B 1 15 ? -7.758 -4.844 10.438 1 98.5 15 ALA B C 1
ATOM 1098 O O . ALA B 1 15 ? -7.051 -5.855 10.422 1 98.5 15 ALA B O 1
ATOM 1099 N N . VAL B 1 16 ? -8.477 -4.461 9.406 1 97.62 16 VAL B N 1
ATOM 1100 C CA . VAL B 1 16 ? -8.578 -5.285 8.211 1 97.62 16 VAL B CA 1
ATOM 1101 C C . VAL B 1 16 ? -7.227 -5.328 7.492 1 97.62 16 VAL B C 1
ATOM 1103 O O . VAL B 1 16 ? -6.656 -6.402 7.297 1 97.62 16 VAL B O 1
ATOM 1106 N N . PRO B 1 17 ? -6.664 -4.145 7.16 1 98.56 17 PRO B N 1
ATOM 1107 C CA . PRO B 1 17 ? -5.352 -4.215 6.512 1 98.56 17 PRO B CA 1
ATOM 1108 C C . PRO B 1 17 ? -4.266 -4.758 7.438 1 98.56 17 PRO B C 1
ATOM 1110 O O . PRO B 1 17 ? -3.32 -5.402 6.973 1 98.56 17 PRO B O 1
ATOM 1113 N N . VAL B 1 18 ? -4.336 -4.57 8.711 1 98.62 18 VAL B N 1
ATOM 1114 C CA . VAL B 1 18 ? -3.328 -5.105 9.625 1 98.62 18 VAL B CA 1
ATOM 1115 C C . VAL B 1 18 ? -3.404 -6.629 9.641 1 98.62 18 VAL B C 1
ATOM 1117 O O . VAL B 1 18 ? -2.385 -7.309 9.5 1 98.62 18 VAL B O 1
ATOM 1120 N N . THR B 1 19 ? -4.617 -7.184 9.734 1 97.62 19 THR B N 1
ATOM 1121 C CA . THR B 1 19 ? -4.797 -8.625 9.812 1 97.62 19 THR B CA 1
ATOM 1122 C C . THR B 1 19 ? -4.535 -9.281 8.461 1 97.62 19 THR B C 1
ATOM 1124 O O . THR B 1 19 ? -3.758 -10.227 8.359 1 97.62 19 THR B O 1
ATOM 1127 N N . THR B 1 20 ? -5.113 -8.734 7.398 1 96.75 20 THR B N 1
ATOM 1128 C CA . THR B 1 20 ? -4.961 -9.344 6.082 1 96.75 20 THR B CA 1
ATOM 1129 C C . THR B 1 20 ? -3.553 -9.109 5.539 1 96.75 20 THR B C 1
ATOM 1131 O O . THR B 1 20 ? -3.023 -9.945 4.797 1 96.75 20 THR B O 1
ATOM 1134 N N . GLY B 1 21 ? -2.984 -7.949 5.859 1 98.06 21 GLY B N 1
ATOM 1135 C CA . GLY B 1 21 ? -1.593 -7.719 5.504 1 98.06 21 GLY B CA 1
ATOM 1136 C C . GLY B 1 21 ? -0.639 -8.695 6.16 1 98.06 21 GLY B C 1
ATOM 1137 O O . GLY B 1 21 ? 0.287 -9.195 5.516 1 98.06 21 GLY B O 1
ATOM 1138 N N . ALA B 1 22 ? -0.868 -8.977 7.449 1 97.62 22 ALA B N 1
ATOM 1139 C CA . ALA B 1 22 ? -0.038 -9.953 8.148 1 97.62 22 ALA B CA 1
ATOM 1140 C C . ALA B 1 22 ? -0.15 -11.336 7.504 1 97.62 22 ALA B C 1
ATOM 1142 O O . ALA B 1 22 ? 0.857 -12.023 7.32 1 97.62 22 ALA B O 1
ATOM 1143 N N . LEU B 1 23 ? -1.313 -11.742 7.172 1 96.19 23 LEU B N 1
ATOM 1144 C CA . LEU B 1 23 ? -1.527 -13.016 6.504 1 96.19 23 LEU B CA 1
ATOM 1145 C C . LEU B 1 23 ? -0.899 -13.016 5.113 1 96.19 23 LEU B C 1
ATOM 1147 O O . LEU B 1 23 ? -0.273 -14 4.707 1 96.19 23 LEU B O 1
ATOM 1151 N N . GLY B 1 24 ? -1.055 -11.875 4.418 1 96 24 GLY B N 1
ATOM 1152 C CA . GLY B 1 24 ? -0.489 -11.75 3.084 1 96 24 GLY B CA 1
ATOM 1153 C C . GLY B 1 24 ? 1.028 -11.789 3.074 1 96 24 GLY B C 1
ATOM 1154 O O . GLY B 1 24 ? 1.637 -12.203 2.086 1 96 24 GLY B O 1
ATOM 1155 N N . MET B 1 25 ? 1.595 -11.383 4.148 1 97.31 25 MET B N 1
ATOM 1156 C CA . MET B 1 25 ? 3.053 -11.359 4.238 1 97.31 25 MET B CA 1
ATOM 1157 C C . MET B 1 25 ? 3.615 -12.773 4.34 1 97.31 25 MET B C 1
ATOM 1159 O O . MET B 1 25 ? 4.832 -12.961 4.324 1 97.31 25 MET B O 1
ATOM 1163 N N . MET B 1 26 ? 2.75 -13.742 4.332 1 96.19 26 MET B N 1
ATOM 1164 C CA . MET B 1 26 ? 3.195 -15.125 4.258 1 96.19 26 MET B CA 1
ATOM 1165 C C . MET B 1 26 ? 3.42 -15.547 2.809 1 96.19 26 MET B C 1
ATOM 1167 O O . MET B 1 26 ? 3.848 -16.672 2.543 1 96.19 26 MET B O 1
ATOM 1171 N N . GLY B 1 27 ? 3.119 -14.688 1.862 1 95.94 27 GLY B N 1
ATOM 1172 C CA . GLY B 1 27 ? 3.455 -14.883 0.461 1 95.94 27 GLY B CA 1
ATOM 1173 C C . GLY B 1 27 ? 2.643 -15.984 -0.197 1 95.94 27 GLY B C 1
ATOM 1174 O O . GLY B 1 27 ? 1.413 -15.992 -0.109 1 95.94 27 GLY B O 1
ATOM 1175 N N . ILE B 1 28 ? 3.326 -16.859 -0.853 1 95.31 28 ILE B N 1
ATOM 1176 C CA . ILE B 1 28 ? 2.662 -17.938 -1.583 1 95.31 28 ILE B CA 1
ATOM 1177 C C . ILE B 1 28 ? 2.072 -18.953 -0.597 1 95.31 28 ILE B C 1
ATOM 1179 O O . ILE B 1 28 ? 1.297 -19.828 -0.984 1 95.31 28 ILE B O 1
ATOM 1183 N N . HIS B 1 29 ? 2.342 -18.828 0.652 1 93.62 29 HIS B N 1
ATOM 1184 C CA . HIS B 1 29 ? 1.806 -19.719 1.681 1 93.62 29 HIS B CA 1
ATOM 1185 C C . HIS B 1 29 ? 0.66 -19.047 2.436 1 93.62 29 HIS B C 1
ATOM 1187 O O . HIS B 1 29 ? 0.309 -19.469 3.539 1 93.62 29 HIS B O 1
ATOM 1193 N N . ASP B 1 30 ? 0.17 -17.969 1.897 1 93.69 30 ASP B N 1
ATOM 1194 C CA . ASP B 1 30 ? -1 -17.312 2.479 1 93.69 30 ASP B CA 1
ATOM 1195 C C . ASP B 1 30 ? -2.131 -18.312 2.703 1 93.69 30 ASP B C 1
ATOM 1197 O O . ASP B 1 30 ? -2.586 -18.969 1.762 1 93.69 30 ASP B O 1
ATOM 1201 N N . PRO B 1 31 ? -2.609 -18.375 3.92 1 93.25 31 PRO B N 1
ATOM 1202 C CA . PRO B 1 31 ? -3.623 -19.391 4.223 1 93.25 31 PRO B CA 1
ATOM 1203 C C . PRO B 1 31 ? -4.941 -19.141 3.49 1 93.25 31 PRO B C 1
ATOM 1205 O O . PRO B 1 31 ? -5.727 -20.078 3.293 1 93.25 31 PRO B O 1
ATOM 1208 N N . LEU B 1 32 ? -5.188 -17.938 3.199 1 90.31 32 LEU B N 1
ATOM 1209 C CA . LEU B 1 32 ? -6.402 -17.641 2.449 1 90.31 32 LEU B CA 1
ATOM 1210 C C . LEU B 1 32 ? -6.398 -18.359 1.103 1 90.31 32 LEU B C 1
ATOM 1212 O O . LEU B 1 32 ? -7.383 -19.016 0.739 1 90.31 32 LEU B O 1
ATOM 1216 N N . TYR B 1 33 ? -5.344 -18.219 0.37 1 93.19 33 TYR B N 1
ATOM 1217 C CA . TYR B 1 33 ? -5.254 -18.875 -0.931 1 93.19 33 TYR B CA 1
ATOM 1218 C C . TYR B 1 33 ? -5.309 -20.391 -0.787 1 93.19 33 TYR B C 1
ATOM 1220 O O . TYR B 1 33 ? -5.965 -21.078 -1.577 1 93.19 33 TYR B O 1
ATOM 1228 N N . ALA B 1 34 ? -4.645 -20.875 0.251 1 91.75 34 ALA B N 1
ATOM 1229 C CA . ALA B 1 34 ? -4.676 -22.297 0.522 1 91.75 34 ALA B CA 1
ATOM 1230 C C . ALA B 1 34 ? -6.098 -22.781 0.786 1 91.75 34 ALA B C 1
ATOM 1232 O O . ALA B 1 34 ? -6.523 -23.812 0.256 1 91.75 34 ALA B O 1
ATOM 1233 N N . SER B 1 35 ? -6.797 -22.062 1.543 1 94.19 35 SER B N 1
ATOM 1234 C CA . SER B 1 35 ? -8.148 -22.453 1.921 1 94.19 35 SER B CA 1
ATOM 1235 C C . SER B 1 35 ? -9.094 -22.406 0.721 1 94.19 35 SER B C 1
ATOM 1237 O O . SER B 1 35 ? -10.086 -23.141 0.681 1 94.19 35 SER B O 1
ATOM 1239 N N . LEU B 1 36 ? -8.766 -21.578 -0.315 1 93.31 36 LEU B N 1
ATOM 1240 C CA . LEU B 1 36 ? -9.594 -21.438 -1.504 1 93.31 36 LEU B CA 1
ATOM 1241 C C . LEU B 1 36 ? -9.148 -22.391 -2.602 1 93.31 36 LEU B C 1
ATOM 1243 O O . LEU B 1 36 ? -9.703 -22.391 -3.699 1 93.31 36 LEU B O 1
ATOM 1247 N N . GLY B 1 37 ? -8.086 -23.125 -2.252 1 93.12 37 GLY B N 1
ATOM 1248 C CA . GLY B 1 37 ? -7.586 -24.109 -3.203 1 93.12 37 GLY B CA 1
ATOM 1249 C C . GLY B 1 37 ? -6.801 -23.484 -4.344 1 93.12 37 GLY B C 1
ATOM 1250 O O . GLY B 1 37 ? -6.719 -24.062 -5.43 1 93.12 37 GLY B O 1
ATOM 1251 N N . VAL B 1 38 ? -6.32 -22.312 -4.148 1 92.69 38 VAL B N 1
ATOM 1252 C CA . VAL B 1 38 ? -5.516 -21.641 -5.16 1 92.69 38 VAL B CA 1
ATOM 1253 C C . VAL B 1 38 ? -4.055 -22.062 -5.027 1 92.69 38 VAL B C 1
ATOM 1255 O O . VAL B 1 38 ? -3.412 -21.797 -4.012 1 92.69 38 VAL B O 1
ATOM 1258 N N . ALA B 1 39 ? -3.543 -22.719 -5.98 1 90.75 39 ALA B N 1
ATOM 1259 C CA . ALA B 1 39 ? -2.154 -23.172 -5.969 1 90.75 39 ALA B CA 1
ATOM 1260 C C . ALA B 1 39 ? -1.238 -22.141 -6.633 1 90.75 39 ALA B C 1
ATOM 1262 O O . ALA B 1 39 ? -1.373 -21.859 -7.828 1 90.75 39 ALA B O 1
ATOM 1263 N N . LEU B 1 40 ? -0.364 -21.578 -5.867 1 94.69 40 LEU B N 1
ATOM 1264 C CA . LEU B 1 40 ? 0.599 -20.609 -6.383 1 94.69 40 LEU B CA 1
ATOM 1265 C C . LEU B 1 40 ? 1.957 -21.266 -6.609 1 94.69 40 LEU B C 1
ATOM 1267 O O . LEU B 1 40 ? 2.391 -22.109 -5.812 1 94.69 40 LEU B O 1
ATOM 1271 N N . PRO B 1 41 ? 2.59 -21 -7.719 1 94.06 41 PRO B N 1
ATOM 1272 C CA . PRO B 1 41 ? 3.916 -21.578 -7.953 1 94.06 41 PRO B CA 1
ATOM 1273 C C . PRO B 1 41 ? 4.949 -21.125 -6.922 1 94.06 41 PRO B C 1
ATOM 1275 O O . PRO B 1 41 ? 4.859 -20 -6.406 1 94.06 41 PRO B O 1
ATOM 1278 N N . ALA B 1 42 ? 5.938 -22 -6.676 1 93.62 42 ALA B N 1
ATOM 1279 C CA . ALA B 1 42 ? 7.035 -21.656 -5.773 1 93.62 42 ALA B CA 1
ATOM 1280 C C . ALA B 1 42 ? 8.094 -20.812 -6.477 1 93.62 42 ALA B C 1
ATOM 1282 O O . ALA B 1 42 ? 9.219 -21.266 -6.691 1 93.62 42 ALA B O 1
ATOM 1283 N N . ASP B 1 43 ? 7.789 -19.672 -6.805 1 95.62 43 ASP B N 1
ATOM 1284 C CA . ASP B 1 43 ? 8.656 -18.703 -7.48 1 95.62 43 ASP B CA 1
ATOM 1285 C C . ASP B 1 43 ? 9.078 -17.594 -6.539 1 95.62 43 ASP B C 1
ATOM 1287 O O . ASP B 1 43 ? 8.234 -16.922 -5.93 1 95.62 43 ASP B O 1
ATOM 1291 N N . ALA B 1 44 ? 10.32 -17.359 -6.438 1 95.69 44 ALA B N 1
ATOM 1292 C CA . ALA B 1 44 ? 10.867 -16.406 -5.469 1 95.69 44 ALA B CA 1
ATOM 1293 C C . ALA B 1 44 ? 10.422 -14.984 -5.793 1 95.69 44 ALA B C 1
ATOM 1295 O O . ALA B 1 44 ? 10.195 -14.188 -4.887 1 95.69 44 ALA B O 1
ATOM 1296 N N . THR B 1 45 ? 10.328 -14.609 -7.078 1 95.94 45 THR B N 1
ATOM 1297 C CA . THR B 1 45 ? 9.914 -13.273 -7.473 1 95.94 45 THR B CA 1
ATOM 1298 C C . THR B 1 45 ? 8.445 -13.039 -7.109 1 95.94 45 THR B C 1
ATOM 1300 O O . THR B 1 45 ? 8.102 -11.992 -6.555 1 95.94 45 THR B O 1
ATOM 1303 N N . LEU B 1 46 ? 7.641 -14.023 -7.441 1 95.94 46 LEU B N 1
ATOM 1304 C CA . LEU B 1 46 ? 6.227 -13.93 -7.09 1 95.94 46 LEU B CA 1
ATOM 1305 C C . LEU B 1 46 ? 6.051 -13.836 -5.578 1 95.94 46 LEU B C 1
ATOM 1307 O O . LEU B 1 46 ? 5.32 -12.969 -5.086 1 95.94 46 LEU B O 1
ATOM 1311 N N . ASP B 1 47 ? 6.695 -14.75 -4.871 1 97.25 47 ASP B N 1
ATOM 1312 C CA . ASP B 1 47 ? 6.574 -14.781 -3.414 1 97.25 47 ASP B CA 1
ATOM 1313 C C . ASP B 1 47 ? 7.016 -13.453 -2.805 1 97.25 47 ASP B C 1
ATOM 1315 O O . ASP B 1 47 ? 6.324 -12.898 -1.948 1 97.25 47 ASP B O 1
ATOM 1319 N N . GLY B 1 48 ? 8.211 -13.016 -3.221 1 97.62 48 GLY B N 1
ATOM 1320 C CA . GLY B 1 48 ? 8.719 -11.742 -2.73 1 97.62 48 GLY B CA 1
ATOM 1321 C C . GLY B 1 48 ? 7.773 -10.578 -2.99 1 97.62 48 GLY B C 1
ATOM 1322 O O . GLY B 1 48 ? 7.586 -9.727 -2.125 1 97.62 48 GLY B O 1
ATOM 1323 N N . ASN B 1 49 ? 7.16 -10.539 -4.188 1 97.06 49 ASN B N 1
ATOM 1324 C CA . ASN B 1 49 ? 6.223 -9.469 -4.535 1 97.06 49 ASN B CA 1
ATOM 1325 C C . ASN B 1 49 ? 4.969 -9.523 -3.668 1 97.06 49 ASN B C 1
ATOM 1327 O O . ASN B 1 49 ? 4.473 -8.492 -3.219 1 97.06 49 ASN B O 1
ATOM 1331 N N . LEU B 1 50 ? 4.457 -10.695 -3.48 1 97.12 50 LEU B N 1
ATOM 1332 C CA . LEU B 1 50 ? 3.266 -10.844 -2.648 1 97.12 50 LEU B CA 1
ATOM 1333 C C . LEU B 1 50 ? 3.539 -10.391 -1.22 1 97.12 50 LEU B C 1
ATOM 1335 O O . LEU B 1 50 ? 2.74 -9.656 -0.635 1 97.12 50 LEU B O 1
ATOM 1339 N N . ARG B 1 51 ? 4.605 -10.766 -0.659 1 98.38 51 ARG B N 1
ATOM 1340 C CA . ARG B 1 51 ? 4.957 -10.391 0.707 1 98.38 51 ARG B CA 1
ATOM 1341 C C . ARG B 1 51 ? 5.184 -8.883 0.814 1 98.38 51 ARG B C 1
ATOM 1343 O O . ARG B 1 51 ? 4.762 -8.258 1.788 1 98.38 51 ARG B O 1
ATOM 1350 N N . PHE B 1 52 ? 5.879 -8.359 -0.218 1 98.69 52 PHE B N 1
ATOM 1351 C CA . PHE B 1 52 ? 6.141 -6.922 -0.227 1 98.69 52 PHE B CA 1
ATOM 1352 C C . PHE B 1 52 ? 4.836 -6.137 -0.241 1 98.69 52 PHE B C 1
ATOM 1354 O O . PHE B 1 52 ? 4.629 -5.246 0.588 1 98.69 52 PHE B O 1
ATOM 1361 N N . TYR B 1 53 ? 3.949 -6.445 -1.212 1 98.62 53 TYR B N 1
ATOM 1362 C CA . TYR B 1 53 ? 2.674 -5.75 -1.333 1 98.62 53 TYR B CA 1
ATOM 1363 C C . TYR B 1 53 ? 1.859 -5.879 -0.051 1 98.62 53 TYR B C 1
ATOM 1365 O O . TYR B 1 53 ? 1.265 -4.902 0.413 1 98.62 53 TYR B O 1
ATOM 1373 N N . ALA B 1 54 ? 1.829 -7.066 0.5 1 98.62 54 ALA B N 1
ATOM 1374 C CA . ALA B 1 54 ? 1.108 -7.297 1.75 1 98.62 54 ALA B CA 1
ATOM 1375 C C . ALA B 1 54 ? 1.706 -6.473 2.887 1 98.62 54 ALA B C 1
ATOM 1377 O O . ALA B 1 54 ? 0.981 -6 3.766 1 98.62 54 ALA B O 1
ATOM 1378 N N . GLY B 1 55 ? 3.014 -6.383 2.906 1 98.75 55 GLY B N 1
ATOM 1379 C CA . GLY B 1 55 ? 3.664 -5.551 3.904 1 98.75 55 GLY B CA 1
ATOM 1380 C C . GLY B 1 55 ? 3.287 -4.086 3.795 1 98.75 55 GLY B C 1
ATOM 1381 O O . GLY B 1 55 ? 3.068 -3.416 4.809 1 98.75 55 GLY B O 1
ATOM 1382 N N . VAL B 1 56 ? 3.264 -3.582 2.584 1 98.88 56 VAL B N 1
ATOM 1383 C CA . VAL B 1 56 ? 2.822 -2.211 2.354 1 98.88 56 VAL B CA 1
ATOM 1384 C C . VAL B 1 56 ? 1.396 -2.033 2.871 1 98.88 56 VAL B C 1
ATOM 1386 O O . VAL B 1 56 ? 1.096 -1.05 3.553 1 98.88 56 VAL B O 1
ATOM 1389 N N . TRP B 1 57 ? 0.569 -2.992 2.57 1 98.81 57 TRP B N 1
ATOM 1390 C CA . TRP B 1 57 ? -0.816 -3.012 3.027 1 98.81 57 TRP B CA 1
ATOM 1391 C C . TRP B 1 57 ? -0.885 -3.049 4.551 1 98.81 57 TRP B C 1
ATOM 1393 O O . TRP B 1 57 ? -1.656 -2.305 5.164 1 98.81 57 TRP B O 1
ATOM 1403 N N . PHE B 1 58 ? -0.092 -3.873 5.184 1 98.81 58 PHE B N 1
ATOM 1404 C CA . PHE B 1 58 ? 0.031 -3.932 6.637 1 98.81 58 PHE B CA 1
ATOM 1405 C C . PHE B 1 58 ? 0.435 -2.574 7.199 1 98.81 58 PHE B C 1
ATOM 1407 O O . PHE B 1 58 ? -0.154 -2.102 8.172 1 98.81 58 PHE B O 1
ATOM 1414 N N . GLY B 1 59 ? 1.421 -1.996 6.578 1 98.81 59 GLY B N 1
ATOM 1415 C CA . GLY B 1 59 ? 1.864 -0.674 6.992 1 98.81 59 GLY B CA 1
ATOM 1416 C C . GLY B 1 59 ? 0.786 0.385 6.859 1 98.81 59 GLY B C 1
ATOM 1417 O O . GLY B 1 59 ? 0.688 1.286 7.695 1 98.81 59 GLY B O 1
ATOM 1418 N N . LEU B 1 60 ? 0.047 0.354 5.777 1 98.88 60 LEU B N 1
ATOM 1419 C CA . LEU B 1 60 ? -1.082 1.263 5.609 1 98.88 60 LEU B CA 1
ATOM 1420 C C . LEU B 1 60 ? -2.047 1.153 6.789 1 98.88 60 LEU B C 1
ATOM 1422 O O . LEU B 1 60 ? -2.521 2.168 7.301 1 98.88 60 LEU B O 1
ATOM 1426 N N . GLY B 1 61 ? -2.344 -0.074 7.207 1 98.81 61 GLY B N 1
ATOM 1427 C CA . GLY B 1 61 ? -3.182 -0.268 8.383 1 98.81 61 GLY B CA 1
ATOM 1428 C C . GLY B 1 61 ? -2.619 0.38 9.633 1 98.81 61 GLY B C 1
ATOM 1429 O O . GLY B 1 61 ? -3.354 1.021 10.391 1 98.81 61 GLY B O 1
ATOM 1430 N N . LEU B 1 62 ? -1.345 0.222 9.859 1 98.56 62 LEU B N 1
ATOM 1431 C CA . LEU B 1 62 ? -0.688 0.859 10.992 1 98.56 62 LEU B CA 1
ATOM 1432 C C . LEU B 1 62 ? -0.792 2.377 10.898 1 98.56 62 LEU B C 1
ATOM 1434 O O . LEU B 1 62 ? -0.97 3.057 11.914 1 98.56 62 LEU B O 1
ATOM 1438 N N . GLY B 1 63 ? -0.572 2.844 9.641 1 98.44 63 GLY B N 1
ATOM 1439 C CA . GLY B 1 63 ? -0.764 4.27 9.422 1 98.44 63 GLY B CA 1
ATOM 1440 C C . GLY B 1 63 ? -2.156 4.746 9.789 1 98.44 63 GLY B C 1
ATOM 1441 O O . GLY B 1 63 ? -2.316 5.82 10.367 1 98.44 63 GLY B O 1
ATOM 1442 N N . ALA B 1 64 ? -3.125 3.967 9.422 1 98.69 64 ALA B N 1
ATOM 1443 C CA . ALA B 1 64 ? -4.5 4.32 9.766 1 98.69 64 ALA B CA 1
ATOM 1444 C C . ALA B 1 64 ? -4.68 4.395 11.281 1 98.69 64 ALA B C 1
ATOM 1446 O O . ALA B 1 64 ? -5.301 5.332 11.789 1 98.69 64 ALA B O 1
ATOM 1447 N N . PHE B 1 65 ? -4.164 3.438 12.031 1 98.56 65 PHE B N 1
ATOM 1448 C CA . PHE B 1 65 ? -4.227 3.477 13.484 1 98.56 65 PHE B CA 1
ATOM 1449 C C . PHE B 1 65 ? -3.549 4.73 14.023 1 98.56 65 PHE B C 1
ATOM 1451 O O . PHE B 1 65 ? -4.02 5.328 14.992 1 98.56 65 PHE B O 1
ATOM 1458 N N . TRP B 1 66 ? -2.482 5.105 13.406 1 97.62 66 TRP B N 1
ATOM 1459 C CA . TRP B 1 66 ? -1.699 6.25 13.859 1 97.62 66 TRP B CA 1
ATOM 1460 C C . TRP B 1 66 ? -2.5 7.543 13.734 1 97.62 66 TRP B C 1
ATOM 1462 O O . TRP B 1 66 ? -2.279 8.492 14.484 1 97.62 66 TRP B O 1
ATOM 1472 N N . THR B 1 67 ? -3.402 7.617 12.812 1 98.12 67 THR B N 1
ATOM 1473 C CA . THR B 1 67 ? -4.152 8.844 12.578 1 98.12 67 THR B CA 1
ATOM 1474 C C . THR B 1 67 ? -5.242 9.023 13.633 1 98.12 67 THR B C 1
ATOM 1476 O O . THR B 1 67 ? -5.797 10.117 13.781 1 98.12 67 THR B O 1
ATOM 1479 N N . ILE B 1 68 ? -5.605 8.078 14.398 1 98.44 68 ILE B N 1
ATOM 1480 C CA . ILE B 1 68 ? -6.852 7.984 15.148 1 98.44 68 ILE B CA 1
ATOM 1481 C C . ILE B 1 68 ? -6.855 9.008 16.281 1 98.44 68 ILE B C 1
ATOM 1483 O O . ILE B 1 68 ? -7.836 9.734 16.469 1 98.44 68 ILE B O 1
ATOM 1487 N N . PRO B 1 69 ? -5.844 9.18 17.172 1 97.62 69 PRO B N 1
ATOM 1488 C CA . PRO B 1 69 ? -5.934 10.078 18.328 1 97.62 69 PRO B CA 1
ATOM 1489 C C . PRO B 1 69 ? -6.215 11.523 17.922 1 97.62 69 PRO B C 1
ATOM 1491 O O . PRO B 1 69 ? -6.965 12.227 18.609 1 97.62 69 PRO B O 1
ATOM 1494 N N . ASN B 1 70 ? -5.691 12.062 16.844 1 97.19 70 ASN B N 1
ATOM 1495 C CA . ASN B 1 70 ? -5.906 13.398 16.312 1 97.19 70 ASN B CA 1
ATOM 1496 C C . ASN B 1 70 ? -6.402 13.344 14.859 1 97.19 70 ASN B C 1
ATOM 1498 O O . ASN B 1 70 ? -5.852 14.016 13.992 1 97.19 70 ASN B O 1
ATOM 1502 N N . ILE B 1 71 ? -7.441 12.547 14.812 1 97.75 71 ILE B N 1
ATOM 1503 C CA . ILE B 1 71 ? -7.902 12.203 13.469 1 97.75 71 ILE B CA 1
ATOM 1504 C C . ILE B 1 71 ? -8.328 13.477 12.734 1 97.75 71 ILE B C 1
ATOM 1506 O O . ILE B 1 71 ? -8.211 13.562 11.516 1 97.75 71 ILE B O 1
ATOM 1510 N N . GLU B 1 72 ? -8.805 14.555 13.414 1 97.12 72 GLU B N 1
ATOM 1511 C CA . GLU B 1 72 ? -9.234 15.797 12.781 1 97.12 72 GLU B CA 1
ATOM 1512 C C . GLU B 1 72 ? -8.047 16.594 12.25 1 97.12 72 GLU B C 1
ATOM 1514 O O . GLU B 1 72 ? -8.195 17.422 11.352 1 97.12 72 GLU B O 1
ATOM 1519 N N . ARG B 1 73 ? -6.824 16.344 12.773 1 96.06 73 ARG B N 1
ATOM 1520 C CA . ARG B 1 73 ? -5.645 17.125 12.406 1 96.06 73 ARG B CA 1
ATOM 1521 C C . ARG B 1 73 ? -4.742 16.328 11.469 1 96.06 73 ARG B C 1
ATOM 1523 O O . ARG B 1 73 ? -3.826 16.891 10.859 1 96.06 73 ARG B O 1
ATOM 1530 N N . ASN B 1 74 ? -5.043 15.031 11.344 1 96.69 74 ASN B N 1
ATOM 1531 C CA . ASN B 1 74 ? -4.219 14.156 10.516 1 96.69 74 ASN B CA 1
ATOM 1532 C C . ASN B 1 74 ? -4.832 13.961 9.133 1 96.69 74 ASN B C 1
ATOM 1534 O O . ASN B 1 74 ? -4.809 12.852 8.594 1 96.69 74 ASN B O 1
ATOM 1538 N N . GLY B 1 75 ? -5.332 15.016 8.555 1 96.44 75 GLY B N 1
ATOM 1539 C CA . GLY B 1 75 ? -6.078 14.938 7.309 1 96.44 75 GLY B CA 1
ATOM 1540 C C . GLY B 1 75 ? -5.23 14.5 6.129 1 96.44 75 GLY B C 1
ATOM 1541 O O . GLY B 1 75 ? -5.691 13.742 5.27 1 96.44 75 GLY B O 1
ATOM 1542 N N . VAL B 1 76 ? -4.039 14.953 6.059 1 96.12 76 VAL B N 1
ATOM 1543 C CA . VAL B 1 76 ? -3.186 14.656 4.91 1 96.12 76 VAL B CA 1
ATOM 1544 C C . VAL B 1 76 ? -2.902 13.164 4.844 1 96.12 76 VAL B C 1
ATOM 1546 O O . VAL B 1 76 ? -3.117 12.531 3.809 1 96.12 76 VAL B O 1
ATOM 1549 N N . LEU B 1 77 ? -2.41 12.648 5.945 1 97.94 77 LEU B N 1
ATOM 1550 C CA . LEU B 1 77 ? -2.127 11.211 5.98 1 97.94 77 LEU B CA 1
ATOM 1551 C C . LEU B 1 77 ? -3.402 10.398 5.777 1 97.94 77 LEU B C 1
ATOM 1553 O O . LEU B 1 77 ? -3.41 9.43 5.023 1 97.94 77 LEU B O 1
ATOM 1557 N N . PHE B 1 78 ? -4.473 10.805 6.426 1 98.69 78 PHE B N 1
ATOM 1558 C CA . PHE B 1 78 ? -5.75 10.117 6.32 1 98.69 78 PHE B CA 1
ATOM 1559 C C . PHE B 1 78 ? -6.215 10.055 4.871 1 98.69 78 PHE B C 1
ATOM 1561 O O . PHE B 1 78 ? -6.582 8.984 4.375 1 98.69 78 PHE B O 1
ATOM 1568 N N . ARG B 1 79 ? -6.191 11.148 4.188 1 98.12 79 ARG B N 1
ATOM 1569 C CA . ARG B 1 79 ? -6.621 11.211 2.793 1 98.12 79 ARG B CA 1
ATOM 1570 C C . ARG B 1 79 ? -5.699 10.391 1.898 1 98.12 79 ARG B C 1
ATOM 1572 O O . ARG B 1 79 ? -6.16 9.742 0.953 1 98.12 79 ARG B O 1
ATOM 1579 N N . ALA B 1 80 ? -4.449 10.445 2.17 1 98.56 80 ALA B N 1
ATOM 1580 C CA . ALA B 1 80 ? -3.502 9.672 1.375 1 98.56 80 ALA B CA 1
ATOM 1581 C C . ALA B 1 80 ? -3.787 8.172 1.483 1 98.56 80 ALA B C 1
ATOM 1583 O O . ALA B 1 80 ? -3.822 7.469 0.473 1 98.56 80 ALA B O 1
ATOM 1584 N N . LEU B 1 81 ? -3.984 7.691 2.699 1 98.88 81 LEU B N 1
ATOM 1585 C CA . LEU B 1 81 ? -4.234 6.27 2.926 1 98.88 81 LEU B CA 1
ATOM 1586 C C . LEU B 1 81 ? -5.516 5.828 2.229 1 98.88 81 LEU B C 1
ATOM 1588 O O . LEU B 1 81 ? -5.531 4.797 1.547 1 98.88 81 LEU B O 1
ATOM 1592 N N . TRP B 1 82 ? -6.543 6.602 2.338 1 98.81 82 TRP B N 1
ATOM 1593 C CA . TRP B 1 82 ? -7.824 6.234 1.744 1 98.81 82 TRP B CA 1
ATOM 1594 C C . TRP B 1 82 ? -7.777 6.367 0.226 1 98.81 82 TRP B C 1
ATOM 1596 O O . TRP B 1 82 ? -8.453 5.621 -0.489 1 98.81 82 TRP B O 1
ATOM 1606 N N . THR B 1 83 ? -7.016 7.305 -0.273 1 98.69 83 THR B N 1
ATOM 1607 C CA . THR B 1 83 ? -6.824 7.402 -1.715 1 98.69 83 THR B CA 1
ATOM 1608 C C . THR B 1 83 ? -6.113 6.164 -2.252 1 98.69 83 THR B C 1
ATOM 1610 O O . THR B 1 83 ? -6.488 5.637 -3.303 1 98.69 83 THR B O 1
ATOM 1613 N N . MET B 1 84 ? -5.078 5.711 -1.557 1 98.88 84 MET B N 1
ATOM 1614 C CA . MET B 1 84 ? -4.398 4.477 -1.94 1 98.88 84 MET B CA 1
ATOM 1615 C C . MET B 1 84 ? -5.375 3.307 -1.981 1 98.88 84 MET B C 1
ATOM 1617 O O . MET B 1 84 ? -5.352 2.504 -2.918 1 98.88 84 MET B O 1
ATOM 1621 N N . ILE B 1 85 ? -6.223 3.244 -0.97 1 98.94 85 ILE B N 1
ATOM 1622 C CA . ILE B 1 85 ? -7.23 2.193 -0.899 1 98.94 85 ILE B CA 1
ATOM 1623 C C . ILE B 1 85 ? -8.18 2.307 -2.09 1 98.94 85 ILE B C 1
ATOM 1625 O O . ILE B 1 85 ? -8.516 1.302 -2.723 1 98.94 85 ILE B O 1
ATOM 1629 N N . PHE B 1 86 ? -8.625 3.48 -2.426 1 98.88 86 PHE B N 1
ATOM 1630 C CA . PHE B 1 86 ? -9.523 3.723 -3.549 1 98.88 86 PHE B CA 1
ATOM 1631 C C . PHE B 1 86 ? -8.891 3.25 -4.855 1 98.88 86 PHE B C 1
ATOM 1633 O O . PHE B 1 86 ? -9.555 2.592 -5.664 1 98.88 86 PHE B O 1
ATOM 1640 N N . VAL B 1 87 ? -7.633 3.6 -5.074 1 98.81 87 VAL B N 1
ATOM 1641 C CA . VAL B 1 87 ? -6.93 3.193 -6.285 1 98.81 87 VAL B CA 1
ATOM 1642 C C . VAL B 1 87 ? -6.832 1.67 -6.34 1 98.81 87 VAL B C 1
ATOM 1644 O O . VAL B 1 87 ? -7.035 1.066 -7.395 1 98.81 87 VAL B O 1
ATOM 1647 N N . GLY B 1 88 ? -6.527 1.041 -5.199 1 98.62 88 GLY B N 1
ATOM 1648 C CA . GLY B 1 88 ? -6.578 -0.411 -5.141 1 98.62 88 GLY B CA 1
ATOM 1649 C C . GLY B 1 88 ? -7.934 -0.979 -5.512 1 98.62 88 GLY B C 1
ATOM 1650 O O . GLY B 1 88 ? -8.016 -1.987 -6.219 1 98.62 88 GLY B O 1
ATOM 1651 N N . GLY B 1 89 ? -8.953 -0.348 -5.02 1 98.62 89 GLY B N 1
ATOM 1652 C CA . GLY B 1 89 ? -10.312 -0.778 -5.324 1 98.62 89 GLY B CA 1
ATOM 1653 C C . GLY B 1 89 ? -10.617 -0.755 -6.809 1 98.62 89 GLY B C 1
ATOM 1654 O O . GLY B 1 89 ? -11.414 -1.564 -7.297 1 98.62 89 GLY B O 1
ATOM 1655 N N . ILE B 1 90 ? -10.07 0.185 -7.531 1 98.44 90 ILE B N 1
ATOM 1656 C CA . ILE B 1 90 ? -10.219 0.227 -8.984 1 98.44 90 ILE B CA 1
ATOM 1657 C C . ILE B 1 90 ? -9.68 -1.061 -9.594 1 98.44 90 ILE B C 1
ATOM 1659 O O . ILE B 1 90 ? -10.289 -1.63 -10.508 1 98.44 90 ILE B O 1
ATOM 1663 N N . GLY B 1 91 ? -8.539 -1.463 -9.094 1 97.81 91 GLY B N 1
ATOM 1664 C CA . GLY B 1 91 ? -7.984 -2.729 -9.547 1 97.81 91 GLY B CA 1
ATOM 1665 C C . GLY B 1 91 ? -8.914 -3.904 -9.32 1 97.81 91 GLY B C 1
ATOM 1666 O O . GLY B 1 91 ? -9.109 -4.734 -10.211 1 97.81 91 GLY B O 1
ATOM 1667 N N . ARG B 1 92 ? -9.484 -3.992 -8.156 1 97.75 92 ARG B N 1
ATOM 1668 C CA . ARG B 1 92 ? -10.414 -5.074 -7.84 1 97.75 92 ARG B CA 1
ATOM 1669 C C . ARG B 1 92 ? -11.648 -5.02 -8.734 1 97.75 92 ARG B C 1
ATOM 1671 O O . ARG B 1 92 ? -12.195 -6.059 -9.102 1 97.75 92 ARG B O 1
ATOM 1678 N N . LEU B 1 93 ? -12.109 -3.852 -8.969 1 97.31 93 LEU B N 1
ATOM 1679 C CA . LEU B 1 93 ? -13.258 -3.693 -9.859 1 97.31 93 LEU B CA 1
ATOM 1680 C C . LEU B 1 93 ? -12.945 -4.219 -11.258 1 97.31 93 LEU B C 1
ATOM 1682 O O . LEU B 1 93 ? -13.781 -4.863 -11.883 1 97.31 93 LEU B O 1
ATOM 1686 N N . ILE B 1 94 ? -11.766 -3.898 -11.742 1 96.94 94 ILE B N 1
ATOM 1687 C CA . ILE B 1 94 ? -11.344 -4.402 -13.047 1 96.94 94 ILE B CA 1
ATOM 1688 C C . ILE B 1 94 ? -11.336 -5.926 -13.039 1 96.94 94 ILE B C 1
ATOM 1690 O O . ILE B 1 94 ? -11.797 -6.562 -13.984 1 96.94 94 ILE B O 1
ATOM 1694 N N . SER B 1 95 ? -10.828 -6.484 -11.953 1 97.69 95 SER B N 1
ATOM 1695 C CA . SER B 1 95 ? -10.82 -7.938 -11.812 1 97.69 95 SER B CA 1
ATOM 1696 C C . SER B 1 95 ? -12.242 -8.5 -11.836 1 97.69 95 SER B C 1
ATOM 1698 O O . SER B 1 95 ? -12.5 -9.523 -12.469 1 97.69 95 SER B O 1
ATOM 1700 N N . LEU B 1 96 ? -13.148 -7.828 -11.102 1 95.25 96 LEU B N 1
ATOM 1701 C CA . LEU B 1 96 ? -14.539 -8.258 -11.016 1 95.25 96 LEU B CA 1
ATOM 1702 C C . LEU B 1 96 ? -15.18 -8.305 -12.398 1 95.25 96 LEU B C 1
ATOM 1704 O O . LEU B 1 96 ? -15.914 -9.242 -12.719 1 95.25 96 LEU B O 1
ATOM 1708 N N . VAL B 1 97 ? -14.891 -7.395 -13.195 1 93.88 97 VAL B N 1
ATOM 1709 C CA . VAL B 1 97 ? -15.477 -7.301 -14.531 1 93.88 97 VAL B CA 1
ATOM 1710 C C . VAL B 1 97 ? -14.797 -8.305 -15.461 1 93.88 97 VAL B C 1
ATOM 1712 O O . VAL B 1 97 ? -15.445 -8.883 -16.328 1 93.88 97 VAL B O 1
ATOM 1715 N N . SER B 1 98 ? -13.578 -8.594 -15.273 1 94.56 98 SER B N 1
ATOM 1716 C CA . SER B 1 98 ? -12.789 -9.391 -16.203 1 94.56 98 SER B CA 1
ATOM 1717 C C . SER B 1 98 ? -12.875 -10.875 -15.875 1 94.56 98 SER B C 1
ATOM 1719 O O . SER B 1 98 ? -12.875 -11.719 -16.781 1 94.56 98 SER B O 1
ATOM 1721 N N . LEU B 1 99 ? -12.914 -11.188 -14.578 1 94.44 99 LEU B N 1
ATOM 1722 C CA . LEU B 1 99 ? -12.797 -12.586 -14.203 1 94.44 99 LEU B CA 1
ATOM 1723 C C . LEU B 1 99 ? -14.023 -13.047 -13.43 1 94.44 99 LEU B C 1
ATOM 1725 O O . LEU B 1 99 ? -14.18 -14.242 -13.156 1 94.44 99 LEU B O 1
ATOM 1729 N N . GLY B 1 100 ? -14.852 -12.07 -13.086 1 94.38 100 GLY B N 1
ATOM 1730 C CA . GLY B 1 100 ? -16.062 -12.43 -12.352 1 94.38 100 GLY B CA 1
ATOM 1731 C C . GLY B 1 100 ? -15.914 -12.25 -10.852 1 94.38 100 GLY B C 1
ATOM 1732 O O . GLY B 1 100 ? -15.023 -11.531 -10.391 1 94.38 100 GLY B O 1
ATOM 1733 N N . ALA B 1 101 ? -16.812 -12.898 -10.055 1 94.25 101 ALA B N 1
ATOM 1734 C CA . ALA B 1 101 ? -16.906 -12.648 -8.617 1 94.25 101 ALA B CA 1
ATOM 1735 C C . ALA B 1 101 ? -15.805 -13.375 -7.855 1 94.25 101 ALA B C 1
ATOM 1737 O O . ALA B 1 101 ? -15.602 -14.578 -8.039 1 94.25 101 ALA B O 1
ATOM 1738 N N . PRO B 1 102 ? -15.086 -12.656 -7.039 1 95.44 102 PRO B N 1
ATOM 1739 C CA . PRO B 1 102 ? -14.156 -13.312 -6.117 1 95.44 102 PRO B CA 1
ATOM 1740 C C . PRO B 1 102 ? -14.859 -13.969 -4.938 1 95.44 102 PRO B C 1
ATOM 1742 O O . PRO B 1 102 ? -16.094 -14.086 -4.934 1 95.44 102 PRO B O 1
ATOM 1745 N N . PHE B 1 103 ? -14.039 -14.516 -3.973 1 92.75 103 PHE B N 1
ATOM 1746 C CA . PHE B 1 103 ? -14.586 -14.938 -2.691 1 92.75 103 PHE B CA 1
ATOM 1747 C C . PHE B 1 103 ? -15.469 -13.852 -2.096 1 92.75 103 PHE B C 1
ATOM 1749 O O . PHE B 1 103 ? -15.148 -12.664 -2.172 1 92.75 103 PHE B O 1
ATOM 1756 N N . ALA B 1 104 ? -16.547 -14.141 -1.507 1 92.19 104 ALA B N 1
ATOM 1757 C CA . ALA B 1 104 ? -17.703 -13.289 -1.189 1 92.19 104 ALA B CA 1
ATOM 1758 C C . ALA B 1 104 ? -17.266 -12.078 -0.37 1 92.19 104 ALA B C 1
ATOM 1760 O O . ALA B 1 104 ? -17.672 -10.945 -0.663 1 92.19 104 ALA B O 1
ATOM 1761 N N . PRO B 1 105 ? -16.422 -12.156 0.669 1 92.19 105 PRO B N 1
ATOM 1762 C CA . PRO B 1 105 ? -16.047 -10.992 1.473 1 92.19 105 PRO B CA 1
ATOM 1763 C C . PRO B 1 105 ? -15.336 -9.914 0.651 1 92.19 105 PRO B C 1
ATOM 1765 O O . PRO B 1 105 ? -15.43 -8.727 0.978 1 92.19 105 PRO B O 1
ATOM 1768 N N . PHE B 1 106 ? -14.781 -10.352 -0.441 1 93.69 106 PHE B N 1
ATOM 1769 C CA . PHE B 1 106 ? -14.008 -9.414 -1.244 1 93.69 106 PHE B CA 1
ATOM 1770 C C . PHE B 1 106 ? -14.922 -8.523 -2.07 1 93.69 106 PHE B C 1
ATOM 1772 O O . PHE B 1 106 ? -14.508 -7.457 -2.529 1 93.69 106 PHE B O 1
ATOM 1779 N N . ILE B 1 107 ? -16.094 -8.867 -2.225 1 94.75 107 ILE B N 1
ATOM 1780 C CA . ILE B 1 107 ? -17.062 -7.988 -2.859 1 94.75 107 ILE B CA 1
ATOM 1781 C C . ILE B 1 107 ? -17.391 -6.812 -1.937 1 94.75 107 ILE B C 1
ATOM 1783 O O . ILE B 1 107 ? -17.438 -5.664 -2.377 1 94.75 107 ILE B O 1
ATOM 1787 N N . GLY B 1 108 ? -17.594 -7.188 -0.638 1 95 108 GLY B N 1
ATOM 1788 C CA . GLY B 1 108 ? -17.797 -6.125 0.336 1 95 108 GLY B CA 1
ATOM 1789 C C . GLY B 1 108 ? -16.625 -5.18 0.435 1 95 108 GLY B C 1
ATOM 1790 O O . GLY B 1 108 ? -16.797 -3.965 0.553 1 95 108 GLY B O 1
ATOM 1791 N N . PHE B 1 109 ? -15.414 -5.75 0.37 1 96 109 PHE B N 1
ATOM 1792 C CA . PHE B 1 109 ? -14.211 -4.926 0.392 1 96 109 PHE B CA 1
ATOM 1793 C C . PHE B 1 109 ? -14.188 -3.977 -0.799 1 96 109 PHE B C 1
ATOM 1795 O O . PHE B 1 109 ? -13.812 -2.811 -0.662 1 96 109 PHE B O 1
ATOM 1802 N N . THR B 1 110 ? -14.57 -4.504 -1.929 1 97.38 110 THR B N 1
ATOM 1803 C CA . THR B 1 110 ? -14.562 -3.676 -3.131 1 97.38 110 THR B CA 1
ATOM 1804 C C . THR B 1 110 ? -15.5 -2.482 -2.975 1 97.38 110 THR B C 1
ATOM 1806 O O . THR B 1 110 ? -15.141 -1.357 -3.332 1 97.38 110 THR B O 1
ATOM 1809 N N . VAL B 1 111 ? -16.672 -2.67 -2.404 1 97.25 111 VAL B N 1
ATOM 1810 C CA . VAL B 1 111 ? -17.625 -1.592 -2.168 1 97.25 111 VAL B CA 1
ATOM 1811 C C . VAL B 1 111 ? -17.031 -0.573 -1.202 1 97.25 111 VAL B C 1
ATOM 1813 O O . VAL B 1 111 ? -17.125 0.636 -1.425 1 97.25 111 VAL B O 1
ATOM 1816 N N . LEU B 1 112 ? -16.453 -1.086 -0.148 1 97.81 112 LEU B N 1
ATOM 1817 C CA . LEU B 1 112 ? -15.805 -0.203 0.818 1 97.81 112 LEU B CA 1
ATOM 1818 C C . LEU B 1 112 ? -14.688 0.605 0.159 1 97.81 112 LEU B C 1
ATOM 1820 O O . LEU B 1 112 ? -14.539 1.797 0.435 1 97.81 112 LEU B O 1
ATOM 1824 N N . GLU B 1 113 ? -13.922 0.007 -0.682 1 98.62 113 GLU B N 1
ATOM 1825 C CA . GLU B 1 113 ? -12.781 0.651 -1.331 1 98.62 113 GLU B CA 1
ATOM 1826 C C . GLU B 1 113 ? -13.242 1.714 -2.324 1 98.62 113 GLU B C 1
ATOM 1828 O O . GLU B 1 113 ? -12.617 2.77 -2.445 1 98.62 113 GLU B O 1
ATOM 1833 N N . ILE B 1 114 ? -14.312 1.463 -3.021 1 98.56 114 ILE B N 1
ATOM 1834 C CA . ILE B 1 114 ? -14.758 2.354 -4.09 1 98.56 114 ILE B CA 1
ATOM 1835 C C . ILE B 1 114 ? -15.695 3.414 -3.521 1 98.56 114 ILE B C 1
ATOM 1837 O O . ILE B 1 114 ? -15.562 4.602 -3.836 1 98.56 114 ILE B O 1
ATOM 1841 N N . VAL B 1 115 ? -16.609 3.037 -2.678 1 98.5 115 VAL B N 1
ATOM 1842 C CA . VAL B 1 115 ? -17.609 3.953 -2.148 1 98.5 115 VAL B CA 1
ATOM 1843 C C . VAL B 1 115 ? -17.203 4.43 -0.759 1 98.5 115 VAL B C 1
ATOM 1845 O O . VAL B 1 115 ? -17.281 5.621 -0.457 1 98.5 115 VAL B O 1
ATOM 1848 N N . GLY B 1 116 ? -16.812 3.494 0.049 1 98.56 116 GLY B N 1
ATOM 1849 C CA . GLY B 1 116 ? -16.453 3.822 1.42 1 98.56 116 GLY B CA 1
ATOM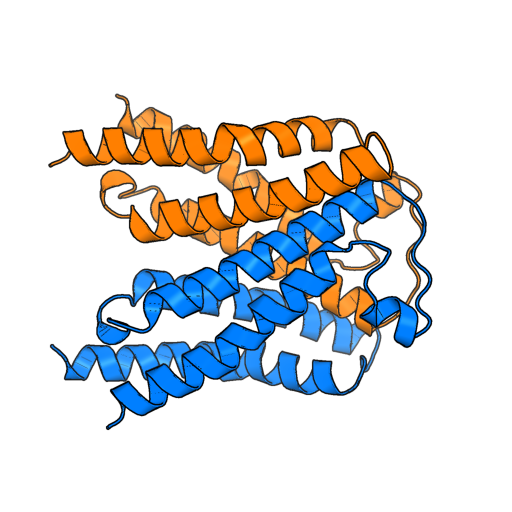 1850 C C . GLY B 1 116 ? -15.273 4.773 1.516 1 98.56 116 GLY B C 1
ATOM 1851 O O . GLY B 1 116 ? -15.258 5.672 2.361 1 98.56 116 GLY B O 1
ATOM 1852 N N . ALA B 1 117 ? -14.266 4.602 0.673 1 98.69 117 ALA B N 1
ATOM 1853 C CA . ALA B 1 117 ? -13.047 5.402 0.766 1 98.69 117 ALA B CA 1
ATOM 1854 C C . ALA B 1 117 ? -13.352 6.887 0.599 1 98.69 117 ALA B C 1
ATOM 1856 O O . ALA B 1 117 ? -13.031 7.695 1.472 1 98.69 117 ALA B O 1
ATOM 1857 N N . PRO B 1 118 ? -14.023 7.32 -0.482 1 98.56 118 PRO B N 1
ATOM 1858 C CA . PRO B 1 118 ? -14.352 8.742 -0.57 1 98.56 118 PRO B CA 1
ATOM 1859 C C . PRO B 1 118 ? -15.266 9.211 0.561 1 98.56 118 PRO B C 1
ATOM 1861 O O . PRO B 1 118 ? -15.164 10.359 1.008 1 98.56 118 PRO B O 1
ATOM 1864 N N . LEU B 1 119 ? -16.141 8.375 1.052 1 98.62 119 LEU B N 1
ATOM 1865 C CA . LEU B 1 119 ? -17.047 8.742 2.139 1 98.62 119 LEU B CA 1
ATOM 1866 C C . LEU B 1 119 ? -16.266 8.992 3.426 1 98.62 119 LEU B C 1
ATOM 1868 O O . LEU B 1 119 ? -16.578 9.922 4.176 1 98.62 119 LEU B O 1
ATOM 1872 N N . PHE B 1 120 ? -15.297 8.172 3.703 1 98.69 120 PHE B N 1
ATOM 1873 C CA . PHE B 1 120 ? -14.5 8.352 4.914 1 98.69 120 PHE B CA 1
ATOM 1874 C C . PHE B 1 120 ? -13.672 9.625 4.828 1 98.69 120 PHE B C 1
ATOM 1876 O O . PHE B 1 120 ? -13.5 10.328 5.824 1 98.69 120 PHE B O 1
ATOM 1883 N N . VAL B 1 121 ? -13.141 9.898 3.635 1 98.56 121 VAL B N 1
ATOM 1884 C CA . VAL B 1 121 ? -12.391 11.141 3.449 1 98.56 121 VAL B CA 1
ATOM 1885 C C . VAL B 1 121 ? -13.305 12.336 3.699 1 98.56 121 VAL B C 1
ATOM 1887 O O . VAL B 1 121 ? -12.922 13.281 4.391 1 98.56 121 VAL B O 1
ATOM 1890 N N . TRP B 1 122 ? -14.492 12.266 3.123 1 98.5 122 TRP B N 1
ATOM 1891 C CA . TRP B 1 122 ? -15.477 13.32 3.332 1 98.5 122 TRP B CA 1
ATOM 1892 C C . TRP B 1 122 ? -15.828 13.453 4.812 1 98.5 122 TRP B C 1
ATOM 1894 O O . TRP B 1 122 ? -15.875 14.555 5.348 1 98.5 122 TRP B O 1
ATOM 1904 N N . TRP B 1 123 ? -16.109 12.312 5.445 1 98.44 123 TRP B N 1
ATOM 1905 C CA . TRP B 1 123 ? -16.438 12.289 6.863 1 98.44 123 TRP B CA 1
ATOM 1906 C C . TRP B 1 123 ? -15.336 12.93 7.699 1 98.44 123 TRP B C 1
ATOM 1908 O O . TRP B 1 123 ? -15.617 13.75 8.578 1 98.44 123 TRP B O 1
ATOM 1918 N N . GLN B 1 124 ? -14.125 12.57 7.438 1 98.31 124 GLN B N 1
ATOM 1919 C CA . GLN B 1 124 ? -12.992 13.148 8.148 1 98.31 124 GLN B CA 1
ATOM 1920 C C . GLN B 1 124 ? -12.906 14.656 7.922 1 98.31 124 GLN B C 1
ATOM 1922 O O . GLN B 1 124 ? -12.609 15.414 8.844 1 98.31 124 GLN B O 1
ATOM 1927 N N . SER B 1 125 ? -13.148 15.102 6.672 1 97.75 125 SER B N 1
ATOM 1928 C CA . SER B 1 125 ? -13.109 16.531 6.375 1 97.75 125 SER B CA 1
ATOM 1929 C C . SER B 1 125 ? -14.164 17.297 7.172 1 97.75 125 SER B C 1
ATOM 1931 O O . SER B 1 125 ? -13.922 18.422 7.602 1 97.75 125 SER B O 1
ATOM 1933 N N . ARG B 1 126 ? -15.305 16.734 7.387 1 97.56 126 ARG B N 1
ATOM 1934 C CA . ARG B 1 126 ? -16.359 17.359 8.172 1 97.56 126 ARG B CA 1
ATOM 1935 C C . ARG B 1 126 ? -15.953 17.469 9.641 1 97.56 126 ARG B C 1
ATOM 1937 O O . ARG B 1 126 ? -16.188 18.5 10.281 1 97.56 126 ARG B O 1
ATOM 1944 N N . VAL B 1 127 ? -15.422 16.375 10.141 1 97.56 127 VAL B N 1
ATOM 1945 C CA . VAL B 1 127 ? -14.969 16.359 11.531 1 97.56 127 VAL B CA 1
ATOM 1946 C C . VAL B 1 127 ? -13.867 17.406 11.727 1 97.56 127 VAL B C 1
ATOM 1948 O O . VAL B 1 127 ? -13.852 18.109 12.734 1 97.56 127 VAL B O 1
ATOM 1951 N N . ALA B 1 128 ? -12.969 17.531 10.773 1 97.06 128 ALA B N 1
ATOM 1952 C CA . ALA B 1 128 ? -11.891 18.516 10.836 1 97.06 128 ALA B CA 1
ATOM 1953 C C . ALA B 1 128 ? -12.438 19.938 10.805 1 97.06 128 ALA B C 1
ATOM 1955 O O . ALA B 1 128 ? -11.938 20.812 11.508 1 97.06 128 ALA B O 1
ATOM 1956 N N . ALA B 1 129 ? -13.398 20.172 10.031 1 95.94 129 ALA B N 1
ATOM 1957 C CA . ALA B 1 129 ? -13.992 21.5 9.867 1 95.94 129 ALA B CA 1
ATOM 1958 C C . ALA B 1 129 ? -14.672 21.969 11.148 1 95.94 129 ALA B C 1
ATOM 1960 O O . ALA B 1 129 ? -14.695 23.156 11.445 1 95.94 129 ALA B O 1
ATOM 1961 N N . THR B 1 130 ? -15.133 21.047 11.906 1 93.25 130 THR B N 1
ATOM 1962 C CA . THR B 1 130 ? -15.867 21.406 13.117 1 93.25 130 THR B CA 1
ATOM 1963 C C . THR B 1 130 ? -14.914 21.562 14.297 1 93.25 130 THR B C 1
ATOM 1965 O O . THR B 1 130 ? -15.258 22.203 15.297 1 93.25 130 THR B O 1
ATOM 1968 N N . ALA B 1 131 ? -13.758 20.984 14.273 1 89.56 131 ALA B N 1
ATOM 1969 C CA . ALA B 1 131 ? -12.766 21.078 15.352 1 89.56 131 ALA B CA 1
ATOM 1970 C C . ALA B 1 131 ? -12.039 22.422 15.305 1 89.56 131 ALA B C 1
ATOM 1972 O O . ALA B 1 131 ? -11.469 22.859 16.312 1 89.56 131 ALA B O 1
ATOM 1973 N N . GLY B 1 132 ? -11.922 23.016 14.031 1 71.81 132 GLY B N 1
ATOM 1974 C CA . GLY B 1 132 ? -11.359 24.359 13.93 1 71.81 132 GLY B CA 1
ATOM 1975 C C . GLY B 1 132 ? -12.383 25.453 14.164 1 71.81 132 GLY B C 1
ATOM 1976 O O . GLY B 1 132 ? -12.195 26.312 15.031 1 71.81 132 GLY B O 1
#

Organism: Burkholderia pseudomallei (strain K96243) (NCBI:txid272560)

InterPro domains:
  IPR025597 Protein of unknown function DUF4345 [PF14248] (5-124)

Radius of gyration: 18.16 Å; Cα contacts (8 Å, |Δi|>4): 410; chains: 2; bounding box: 41×50×38 Å

pLDDT: mean 96.54, std 3.22, range [71.81, 98.94]